Protein AF-A0A2X3KDK6-F1 (afdb_monomer_lite)

Secondary structure (DSSP, 8-state):
---PPP--HHHHHHHHHHHHHTSGGGGS-B-TTHHHHHHHHHHHTTSPPPSSS-HHHHHHHHTT---TTT-TTPPPHHHHHHHH-TTTTSSS--HHHHHHHHHHHHTS-SS---B-HHHHHHHHHHHHHHTT--HHHHHHHHHHIIIIIHHHHHHHHHHHHHHHHHHHHHHHHHHHHHHHHHHHHHHHT-------------

Organism: Escherichia coli (NCBI:txid562)

Radius of gyration: 26.74 Å; chains: 1; bounding box: 79×71×57 Å

InterPro domains:
  IPR010650 PrkA, C-terminal domain [PF06798] (56-177)
  IPR013153 PrkA, AAA domain [PF08298] (1-54)

pLDDT: mean 78.59, std 16.49, range [31.84, 93.38]

Structure (mmCIF, N/CA/C/O backbone):
data_AF-A0A2X3KDK6-F1
#
_entry.id   AF-A0A2X3KDK6-F1
#
loop_
_atom_site.group_PDB
_atom_site.id
_atom_site.type_symbol
_atom_site.label_atom_id
_atom_site.label_alt_id
_atom_site.label_comp_id
_atom_site.label_asym_id
_atom_site.label_entity_id
_atom_site.label_seq_id
_atom_site.pdbx_PDB_ins_code
_atom_site.Cartn_x
_atom_site.Cartn_y
_atom_site.Cartn_z
_atom_site.occupancy
_atom_site.B_iso_or_equiv
_atom_site.auth_seq_id
_atom_site.auth_comp_id
_atom_site.auth_asym_id
_atom_site.auth_atom_id
_atom_site.pdbx_PDB_model_num
ATOM 1 N N . MET A 1 1 ? -26.538 -0.982 -0.992 1.00 50.38 1 MET A N 1
ATOM 2 C CA . MET A 1 1 ? -25.900 -1.809 0.055 1.00 50.38 1 MET A CA 1
ATOM 3 C C . MET A 1 1 ? -24.413 -1.474 0.047 1.00 50.38 1 MET A C 1
ATOM 5 O O . MET A 1 1 ? -23.831 -1.544 -1.028 1.00 50.38 1 MET A O 1
ATOM 9 N N . LYS A 1 2 ? -23.828 -0.998 1.156 1.00 68.06 2 LYS A N 1
ATOM 10 C CA . LYS A 1 2 ? -22.379 -0.722 1.238 1.00 68.06 2 LYS A CA 1
ATOM 11 C C . LYS A 1 2 ? -21.666 -2.000 1.690 1.00 68.06 2 LYS A C 1
ATOM 13 O O . LYS A 1 2 ? -22.159 -2.665 2.596 1.00 68.06 2 LYS A O 1
ATOM 18 N N . VAL A 1 3 ? -20.569 -2.352 1.028 1.00 81.19 3 VAL A N 1
ATOM 19 C CA . VAL A 1 3 ? -19.756 -3.544 1.317 1.00 81.19 3 VAL A CA 1
ATOM 20 C C . VAL A 1 3 ? -18.402 -3.057 1.840 1.00 81.19 3 VAL A C 1
ATOM 22 O O . VAL A 1 3 ? -17.872 -2.108 1.259 1.00 81.19 3 VAL A O 1
ATOM 25 N N . PRO A 1 4 ? -17.852 -3.655 2.912 1.00 86.44 4 PRO A N 1
ATOM 26 C CA . PRO A 1 4 ? -16.545 -3.263 3.427 1.00 86.44 4 PRO A CA 1
ATOM 27 C C . PRO A 1 4 ? -15.443 -3.559 2.411 1.00 86.44 4 PRO A C 1
ATOM 29 O O . PRO A 1 4 ? -15.459 -4.592 1.738 1.00 86.44 4 PRO A O 1
ATOM 32 N N . TYR A 1 5 ? -14.455 -2.673 2.346 1.00 87.62 5 TYR A N 1
ATOM 33 C CA . TYR A 1 5 ? -13.214 -2.908 1.625 1.00 87.62 5 TYR A CA 1
ATOM 34 C C . TYR A 1 5 ? -12.328 -3.932 2.344 1.00 87.62 5 TYR A C 1
ATOM 36 O O . TYR A 1 5 ? -12.431 -4.151 3.553 1.00 87.62 5 TYR A O 1
ATOM 44 N N . CYS A 1 6 ? -11.408 -4.539 1.596 1.00 90.50 6 CYS A N 1
ATOM 45 C CA . CYS A 1 6 ? -10.425 -5.457 2.153 1.00 90.50 6 CYS A CA 1
ATOM 46 C C . CYS A 1 6 ? -9.442 -4.714 3.074 1.00 90.50 6 CYS A C 1
ATOM 48 O O . CYS A 1 6 ? -8.991 -3.606 2.768 1.00 90.50 6 CYS A O 1
ATOM 50 N N . LEU A 1 7 ? -9.121 -5.355 4.202 1.00 90.75 7 LEU A N 1
ATOM 51 C CA . LEU A 1 7 ? -8.223 -4.836 5.242 1.00 90.75 7 LEU A CA 1
ATOM 52 C C . LEU A 1 7 ? -6.906 -5.627 5.354 1.00 90.75 7 LEU A C 1
ATOM 54 O O . LEU A 1 7 ? -6.059 -5.282 6.171 1.00 90.75 7 LEU A O 1
ATOM 58 N N . ARG A 1 8 ? -6.732 -6.690 4.556 1.00 92.44 8 ARG A N 1
ATOM 59 C CA . ARG A 1 8 ? -5.521 -7.529 4.543 1.00 92.44 8 ARG A CA 1
ATOM 60 C C . ARG A 1 8 ? -4.681 -7.223 3.315 1.00 92.44 8 ARG A C 1
ATOM 62 O O . ARG A 1 8 ? -5.232 -7.145 2.217 1.00 92.44 8 ARG A O 1
ATOM 69 N N . ILE A 1 9 ? -3.369 -7.082 3.500 1.00 92.56 9 ILE A N 1
ATOM 70 C CA . ILE A 1 9 ? -2.441 -6.724 2.418 1.00 92.56 9 ILE A CA 1
ATOM 71 C C . ILE A 1 9 ? -2.394 -7.848 1.390 1.00 92.56 9 ILE A C 1
ATOM 73 O O . ILE A 1 9 ? -2.554 -7.593 0.200 1.00 92.56 9 ILE A O 1
ATOM 77 N N . SER A 1 10 ? -2.235 -9.082 1.862 1.00 93.00 10 SER A N 1
ATOM 78 C CA . SER A 1 10 ? -2.184 -10.288 1.033 1.00 93.00 10 SER A CA 1
ATOM 79 C C . SER A 1 10 ? -3.382 -10.427 0.087 1.00 93.00 10 SER A C 1
ATOM 81 O O . SER A 1 10 ? -3.220 -10.799 -1.073 1.00 93.00 10 SER A O 1
ATOM 83 N N . GLU A 1 11 ? -4.586 -10.092 0.551 1.00 92.94 11 GLU A N 1
ATOM 84 C CA . GLU A 1 11 ? -5.799 -10.150 -0.269 1.00 92.94 11 GLU A CA 1
ATOM 85 C C . GLU A 1 11 ? -5.905 -8.969 -1.243 1.00 92.94 11 GLU A C 1
ATOM 87 O O . GLU A 1 11 ? -6.305 -9.165 -2.389 1.00 92.94 11 GLU A O 1
ATOM 92 N N . GLU A 1 12 ? -5.506 -7.758 -0.840 1.00 93.25 12 GLU A N 1
ATOM 93 C CA . GLU A 1 12 ? -5.510 -6.597 -1.743 1.00 93.25 12 GLU A CA 1
ATOM 94 C C . GLU A 1 12 ? -4.513 -6.778 -2.903 1.00 93.25 12 GLU A C 1
ATOM 96 O O . GLU A 1 12 ? -4.837 -6.449 -4.045 1.00 93.25 12 GLU A O 1
ATOM 101 N N . ILE A 1 13 ? -3.349 -7.390 -2.648 1.00 93.19 13 ILE A N 1
ATOM 102 C CA . ILE A 1 13 ? -2.372 -7.733 -3.694 1.00 93.19 13 ILE A CA 1
ATOM 103 C C . ILE A 1 13 ? -3.016 -8.637 -4.749 1.00 93.19 13 ILE A C 1
ATOM 105 O O . ILE A 1 13 ? -2.955 -8.321 -5.936 1.00 93.19 13 ILE A O 1
ATOM 109 N N . LYS A 1 14 ? -3.711 -9.704 -4.330 1.00 92.88 14 LYS A N 1
ATOM 110 C CA . LYS A 1 14 ? -4.400 -10.627 -5.252 1.00 92.88 14 LYS A CA 1
ATOM 111 C C . LYS A 1 14 ? -5.460 -9.921 -6.094 1.00 92.88 14 LYS A C 1
ATOM 113 O O . LYS A 1 14 ? -5.673 -10.279 -7.254 1.00 92.88 14 LYS A O 1
ATOM 118 N N . ILE A 1 15 ? -6.141 -8.922 -5.528 1.00 92.69 15 ILE A N 1
ATOM 119 C CA . ILE A 1 15 ? -7.106 -8.109 -6.275 1.00 92.69 15 ILE A CA 1
ATOM 120 C C . ILE A 1 15 ? -6.385 -7.337 -7.384 1.00 92.69 15 ILE A C 1
ATOM 122 O O . ILE A 1 15 ? -6.841 -7.359 -8.527 1.00 92.69 15 ILE A O 1
ATOM 126 N N . TYR A 1 16 ? -5.254 -6.696 -7.083 1.00 91.12 16 TYR A N 1
ATOM 127 C CA . TYR A 1 16 ? -4.477 -5.964 -8.086 1.00 91.12 16 TYR A CA 1
ATOM 128 C C . TYR A 1 16 ? -3.855 -6.875 -9.140 1.00 91.12 16 TYR A C 1
ATOM 130 O O . TYR A 1 16 ? -3.948 -6.557 -10.321 1.00 91.12 16 TYR A O 1
ATOM 138 N N . GLU A 1 17 ? -3.310 -8.026 -8.754 1.00 90.69 17 GLU A N 1
ATOM 139 C CA . GLU A 1 17 ? -2.804 -9.034 -9.693 1.00 90.69 17 GLU A CA 1
ATOM 140 C C . GLU A 1 17 ? -3.900 -9.496 -10.654 1.00 90.69 17 GLU A C 1
ATOM 142 O O . GLU A 1 17 ? -3.705 -9.525 -11.868 1.00 90.69 17 GLU A O 1
ATOM 147 N N . LYS A 1 18 ? -5.097 -9.787 -10.134 1.00 91.19 18 LYS A N 1
ATOM 148 C CA . LYS A 1 18 ? -6.237 -10.172 -10.968 1.00 91.19 18 LYS A CA 1
ATOM 149 C C . LYS A 1 18 ? -6.642 -9.055 -11.930 1.00 91.19 18 LYS A C 1
ATOM 151 O O . LYS A 1 18 ? -6.925 -9.333 -13.092 1.00 91.19 18 LYS A O 1
ATOM 156 N N . LEU A 1 19 ? -6.676 -7.804 -11.469 1.00 88.88 19 LEU A N 1
ATOM 157 C CA . LEU A 1 19 ? -6.991 -6.654 -12.321 1.00 88.88 19 LEU A CA 1
ATOM 158 C C . LEU A 1 19 ? -5.937 -6.444 -13.413 1.00 88.88 19 LEU A C 1
ATOM 160 O O . LEU A 1 19 ? -6.304 -6.167 -14.552 1.00 88.88 19 LEU A O 1
ATOM 164 N N . LEU A 1 20 ? -4.654 -6.622 -13.089 1.00 87.25 20 LEU A N 1
ATOM 165 C CA . LEU A 1 20 ? -3.565 -6.535 -14.057 1.00 87.25 20 LEU A CA 1
ATOM 166 C C . LEU A 1 20 ? -3.662 -7.632 -15.119 1.00 87.25 20 LEU A C 1
ATOM 168 O O . LEU A 1 20 ? -3.611 -7.306 -16.302 1.00 87.25 20 LEU A O 1
ATOM 172 N N . ASN A 1 21 ? -3.913 -8.879 -14.713 1.00 87.25 21 ASN A N 1
ATOM 173 C CA . ASN A 1 21 ? -4.057 -10.032 -15.613 1.00 87.25 21 ASN A CA 1
ATOM 174 C C . ASN A 1 21 ? -5.258 -9.938 -16.569 1.00 87.25 21 ASN A C 1
ATOM 176 O O . ASN A 1 21 ? -5.302 -10.618 -17.591 1.00 87.25 21 ASN A O 1
ATOM 180 N N . HIS A 1 22 ? -6.266 -9.134 -16.227 1.00 86.12 22 HIS A N 1
ATOM 181 C CA . HIS A 1 22 ? -7.412 -8.859 -17.097 1.00 86.12 22 HIS A CA 1
ATOM 182 C C . HIS A 1 22 ? -7.250 -7.573 -17.917 1.00 86.12 22 HIS A C 1
ATOM 184 O O . HIS A 1 22 ? -8.177 -7.177 -18.621 1.00 86.12 22 HIS A O 1
ATOM 190 N N . SER A 1 23 ? -6.096 -6.914 -17.823 1.00 82.12 23 SER A N 1
ATOM 191 C CA . SER A 1 23 ? -5.800 -5.663 -18.514 1.00 82.12 23 SER A CA 1
ATOM 192 C C . SER A 1 23 ? -4.680 -5.839 -19.540 1.00 82.12 23 SER A C 1
ATOM 194 O O . SER A 1 23 ? -3.934 -6.818 -19.523 1.00 82.12 23 SER A O 1
ATOM 196 N N . GLU A 1 24 ? -4.509 -4.845 -20.408 1.00 76.81 24 GLU A N 1
ATOM 197 C CA . GLU A 1 24 ? -3.420 -4.800 -21.396 1.00 76.81 24 GLU A CA 1
ATOM 198 C C . GLU A 1 24 ? -2.020 -4.756 -20.748 1.00 76.81 24 GLU A C 1
ATOM 200 O O . GLU A 1 24 ? -1.016 -4.998 -21.411 1.00 76.81 24 GLU A O 1
ATOM 205 N N . LEU A 1 25 ? -1.946 -4.518 -19.432 1.00 76.50 25 LEU A N 1
ATOM 206 C CA . LEU A 1 25 ? -0.710 -4.447 -18.648 1.00 76.50 25 LEU A CA 1
ATOM 207 C C . LEU A 1 25 ? -0.215 -5.818 -18.155 1.00 76.50 25 LEU A C 1
ATOM 209 O O . LEU A 1 25 ? 0.749 -5.878 -17.400 1.00 76.50 25 LEU A O 1
ATOM 213 N N . THR A 1 26 ? -0.842 -6.923 -18.571 1.00 75.50 26 THR A N 1
ATOM 214 C CA . THR A 1 26 ? -0.492 -8.285 -18.116 1.00 75.50 26 THR A CA 1
ATOM 215 C C . THR A 1 26 ? 0.979 -8.647 -18.368 1.00 75.50 26 THR A C 1
ATOM 217 O O . THR A 1 26 ? 1.589 -9.363 -17.580 1.00 75.50 26 THR A O 1
ATOM 220 N N . HIS A 1 27 ? 1.564 -8.148 -19.460 1.00 73.12 27 HIS A N 1
ATOM 221 C CA . HIS A 1 27 ? 2.956 -8.424 -19.834 1.00 73.12 27 HIS A CA 1
ATOM 222 C C . HIS A 1 27 ? 3.943 -7.347 -19.370 1.00 73.12 27 HIS A C 1
ATOM 224 O O . HIS A 1 27 ? 5.136 -7.453 -19.656 1.00 73.12 27 HIS A O 1
ATOM 230 N N . ALA A 1 28 ? 3.465 -6.306 -18.688 1.00 78.56 28 ALA A N 1
ATOM 231 C CA . ALA A 1 28 ? 4.313 -5.204 -18.275 1.00 78.56 28 ALA A CA 1
ATOM 232 C C . ALA A 1 28 ? 5.197 -5.616 -17.081 1.00 78.56 28 ALA A C 1
ATOM 234 O O . ALA A 1 28 ? 4.678 -6.142 -16.090 1.00 78.56 28 ALA A O 1
ATOM 235 N N . PRO A 1 29 ? 6.519 -5.372 -17.125 1.00 79.19 29 PRO A N 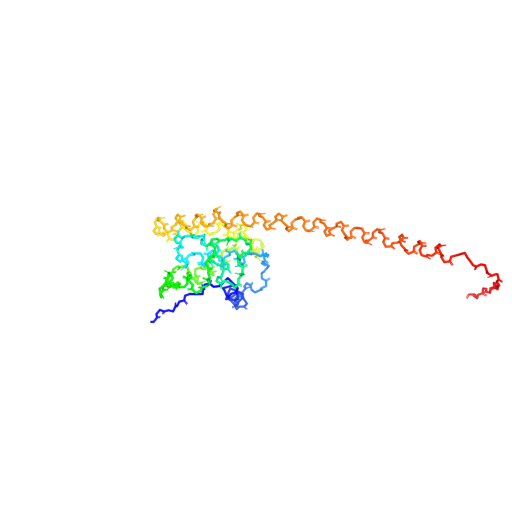1
ATOM 236 C CA . PRO A 1 29 ? 7.395 -5.622 -15.989 1.00 79.19 29 PRO A CA 1
ATOM 237 C C . PRO A 1 29 ? 6.955 -4.806 -14.768 1.00 79.19 29 PRO A C 1
ATOM 239 O O . PRO A 1 29 ? 6.826 -3.580 -14.810 1.00 79.19 29 PRO A O 1
ATOM 242 N N . CYS A 1 30 ? 6.747 -5.499 -13.651 1.00 84.12 30 CYS A N 1
ATOM 243 C CA . CYS A 1 30 ? 6.468 -4.887 -12.360 1.00 84.12 30 CYS A CA 1
ATOM 244 C C . CYS A 1 30 ? 7.626 -5.177 -11.411 1.00 84.12 30 CYS A C 1
ATOM 246 O O . CYS A 1 30 ? 7.924 -6.337 -11.127 1.00 84.12 30 CYS A O 1
ATOM 248 N N . ALA A 1 31 ? 8.259 -4.127 -10.895 1.00 83.19 31 ALA A N 1
ATOM 249 C CA . ALA A 1 31 ? 9.300 -4.285 -9.894 1.00 83.19 31 ALA A CA 1
ATOM 250 C C . ALA A 1 31 ? 8.722 -4.866 -8.588 1.00 83.19 31 ALA A C 1
ATOM 252 O O . ALA A 1 31 ? 7.575 -4.549 -8.216 1.00 83.19 31 ALA A O 1
ATOM 253 N N . PRO A 1 32 ? 9.505 -5.699 -7.878 1.00 79.94 32 PRO A N 1
ATOM 254 C CA . PRO A 1 32 ? 9.078 -6.309 -6.626 1.00 79.94 32 PRO A CA 1
ATOM 255 C C . PRO A 1 32 ? 8.736 -5.232 -5.591 1.00 79.94 32 PRO A C 1
ATOM 257 O O . PRO A 1 32 ? 9.330 -4.156 -5.555 1.00 79.94 32 PRO A O 1
ATOM 260 N N . GLY A 1 33 ? 7.723 -5.496 -4.767 1.00 83.31 33 GLY A N 1
ATOM 261 C CA . GLY A 1 33 ? 7.280 -4.569 -3.722 1.00 83.31 33 GLY A CA 1
ATOM 262 C C . GLY A 1 33 ? 6.402 -3.402 -4.199 1.00 83.31 33 GLY A C 1
ATOM 263 O O . GLY A 1 33 ? 5.826 -2.710 -3.358 1.00 83.31 33 GLY A O 1
ATOM 264 N N . THR A 1 34 ? 6.206 -3.193 -5.509 1.00 88.62 34 THR A N 1
ATOM 265 C CA . THR A 1 34 ? 5.324 -2.118 -6.018 1.00 88.62 34 THR A CA 1
ATOM 266 C C . THR A 1 34 ? 3.862 -2.350 -5.626 1.00 88.62 34 THR A C 1
ATOM 268 O O . THR A 1 34 ? 3.229 -1.486 -5.015 1.00 88.62 34 THR A O 1
ATOM 271 N N . LEU A 1 35 ? 3.327 -3.541 -5.925 1.00 90.62 35 LEU A N 1
ATOM 272 C CA . LEU A 1 35 ? 1.945 -3.907 -5.587 1.00 90.62 35 LEU A CA 1
ATOM 273 C C . LEU A 1 35 ? 1.723 -3.951 -4.076 1.00 90.62 35 LEU A C 1
ATOM 275 O O . LEU A 1 35 ? 0.686 -3.506 -3.584 1.00 90.62 35 LEU A O 1
ATOM 279 N N . GLU A 1 36 ? 2.713 -4.437 -3.332 1.00 90.88 36 GLU A N 1
ATOM 280 C CA . GLU A 1 36 ? 2.686 -4.476 -1.872 1.00 90.88 36 GLU A CA 1
ATOM 281 C C . GLU A 1 36 ? 2.630 -3.063 -1.275 1.00 90.88 36 GLU A C 1
ATOM 283 O O . GLU A 1 36 ? 1.823 -2.795 -0.384 1.00 90.88 36 GLU A O 1
ATOM 288 N N . THR A 1 37 ? 3.429 -2.133 -1.803 1.00 91.56 37 THR A N 1
ATOM 289 C CA . THR A 1 37 ? 3.448 -0.729 -1.368 1.00 91.56 37 THR A CA 1
ATOM 290 C C . THR A 1 37 ? 2.108 -0.045 -1.633 1.00 91.56 37 THR A C 1
ATOM 292 O O . THR A 1 37 ? 1.548 0.583 -0.731 1.00 91.56 37 THR A O 1
ATOM 295 N N . LEU A 1 38 ? 1.538 -0.224 -2.830 1.00 92.69 38 LEU A N 1
ATOM 296 C CA . LEU A 1 38 ? 0.219 0.316 -3.170 1.00 92.69 38 LEU A CA 1
ATOM 297 C C . LEU A 1 38 ? -0.894 -0.288 -2.295 1.00 92.69 38 LEU A C 1
ATOM 299 O O . LEU A 1 38 ? -1.797 0.424 -1.847 1.00 92.69 38 LEU A O 1
ATOM 303 N N . SER A 1 39 ? -0.823 -1.592 -2.020 1.00 93.25 39 SER A N 1
ATOM 304 C CA . SER A 1 39 ? -1.777 -2.301 -1.156 1.00 93.25 39 SER A CA 1
ATOM 305 C C . SER A 1 39 ? -1.723 -1.783 0.276 1.00 93.25 39 SER A C 1
ATOM 307 O O . SER A 1 39 ? -2.759 -1.460 0.858 1.00 93.25 39 SER A O 1
ATOM 309 N N . ARG A 1 40 ? -0.515 -1.605 0.821 1.00 92.44 40 ARG A N 1
ATOM 310 C CA . ARG A 1 40 ? -0.298 -1.015 2.148 1.00 92.44 40 ARG A CA 1
ATOM 311 C C . ARG A 1 40 ? -0.877 0.388 2.248 1.00 92.44 40 ARG A C 1
ATOM 313 O O . ARG A 1 40 ? -1.604 0.665 3.197 1.00 92.44 40 ARG A O 1
ATOM 320 N N . PHE A 1 41 ? -0.607 1.243 1.264 1.00 93.38 41 PHE A N 1
ATOM 321 C CA . PHE A 1 41 ? -1.164 2.595 1.215 1.00 93.38 41 PHE A CA 1
ATOM 322 C C . PHE A 1 41 ? -2.701 2.583 1.188 1.00 93.38 41 PHE A C 1
ATOM 324 O O . PHE A 1 41 ? -3.360 3.288 1.954 1.00 93.38 41 PHE A O 1
ATOM 331 N N . SER A 1 42 ? -3.281 1.717 0.356 1.00 93.38 42 SER A N 1
ATOM 332 C CA . SER A 1 42 ? -4.734 1.589 0.221 1.00 93.38 42 SER A CA 1
ATOM 333 C C . SER A 1 42 ? -5.386 1.149 1.533 1.00 93.38 42 SER A C 1
ATOM 335 O O . SER A 1 42 ? -6.401 1.713 1.933 1.00 93.38 42 SER A O 1
ATOM 337 N N . ILE A 1 43 ? -4.789 0.197 2.249 1.00 93.31 43 ILE A N 1
ATOM 338 C CA . ILE A 1 43 ? -5.309 -0.295 3.532 1.00 93.31 43 ILE A CA 1
ATOM 339 C C . ILE A 1 43 ? -5.123 0.733 4.650 1.00 93.31 43 ILE A C 1
ATOM 341 O O . ILE A 1 43 ? -6.054 0.944 5.424 1.00 93.31 43 ILE A O 1
ATOM 345 N N . LEU A 1 44 ? -3.981 1.430 4.703 1.00 92.25 44 LEU A N 1
ATOM 346 C CA . LEU A 1 44 ? -3.748 2.526 5.655 1.00 92.25 44 LEU A CA 1
ATOM 347 C C . LEU A 1 44 ? -4.859 3.577 5.585 1.00 92.25 44 LEU A C 1
ATOM 349 O O . LEU A 1 44 ? -5.355 4.022 6.616 1.00 92.25 44 LEU A O 1
ATOM 353 N N . SER A 1 45 ? -5.314 3.905 4.373 1.00 91.12 45 SER A N 1
ATOM 354 C CA . SER A 1 45 ? -6.406 4.862 4.172 1.00 91.12 45 SER A CA 1
ATOM 355 C C . SER A 1 45 ? -7.776 4.388 4.683 1.00 91.12 45 SER A C 1
ATOM 357 O O . SER A 1 45 ? -8.661 5.213 4.906 1.00 91.12 45 SER A O 1
ATOM 359 N N . ARG A 1 46 ? -7.967 3.070 4.841 1.00 91.31 46 ARG A N 1
ATOM 360 C CA . ARG A 1 46 ? -9.238 2.428 5.227 1.00 91.31 46 ARG A CA 1
ATOM 361 C C . ARG A 1 46 ? -9.317 2.107 6.717 1.00 91.31 46 ARG A C 1
ATOM 363 O O . ARG A 1 46 ? -10.408 1.901 7.253 1.00 91.31 46 ARG A O 1
ATOM 370 N N . LEU A 1 47 ? -8.164 2.025 7.377 1.00 90.56 47 LEU A N 1
ATOM 371 C CA . LEU A 1 47 ? -8.074 1.683 8.786 1.00 90.56 47 LEU A CA 1
ATOM 372 C C . LEU A 1 47 ? -8.304 2.898 9.680 1.00 90.56 47 LEU A C 1
ATOM 374 O O . LEU A 1 47 ? -7.822 4.010 9.440 1.00 90.56 47 LEU A O 1
ATOM 378 N N . LYS A 1 48 ? -9.017 2.644 10.776 1.00 87.88 48 LYS A N 1
ATOM 379 C CA . LYS A 1 48 ? -9.136 3.604 11.871 1.00 87.88 48 LYS A CA 1
ATOM 380 C C . LYS A 1 48 ? -7.865 3.587 12.709 1.00 87.88 48 LYS A C 1
ATOM 382 O O . LYS A 1 48 ? -7.341 2.507 13.013 1.00 87.88 48 LYS A O 1
ATOM 387 N N . GLU A 1 49 ? -7.405 4.771 13.093 1.00 84.62 49 GLU A N 1
ATOM 388 C CA . GLU A 1 49 ? -6.248 4.914 13.969 1.00 84.62 49 GLU A CA 1
ATOM 389 C C . GLU A 1 49 ? -6.528 4.307 15.346 1.00 84.62 49 GLU A C 1
ATOM 391 O O . GLU A 1 49 ? -7.566 4.590 15.946 1.00 84.62 49 GLU A O 1
ATOM 396 N N . PRO A 1 50 ? -5.649 3.418 15.833 1.00 83.62 50 PRO A N 1
ATOM 397 C CA . PRO A 1 50 ? -5.747 2.903 17.189 1.00 83.62 50 PRO A CA 1
ATOM 398 C C . PRO A 1 50 ? -5.182 3.912 18.201 1.00 83.62 50 PRO A C 1
ATOM 400 O O . PRO A 1 50 ? -4.119 4.476 17.982 1.00 83.62 50 PRO A O 1
ATOM 403 N N . GLU A 1 51 ? -5.840 4.074 19.353 1.00 75.94 51 GLU A N 1
ATOM 404 C CA . GLU A 1 51 ? -5.424 5.039 20.392 1.00 75.94 51 GLU A CA 1
ATOM 405 C C . GLU A 1 51 ? -4.102 4.676 21.094 1.00 75.94 51 GLU A C 1
ATOM 407 O O . GLU A 1 51 ? -3.353 5.546 21.520 1.00 75.94 51 GLU A O 1
ATOM 412 N N . ASN A 1 52 ? -3.819 3.378 21.252 1.00 74.81 52 ASN A N 1
ATOM 413 C CA . ASN A 1 52 ? -2.772 2.885 22.161 1.00 74.81 52 ASN A CA 1
ATOM 414 C C . ASN A 1 52 ? -1.607 2.159 21.459 1.00 74.81 52 ASN A C 1
ATOM 416 O O . ASN A 1 52 ? -0.694 1.664 22.122 1.00 74.81 52 ASN A O 1
ATOM 420 N N . SER A 1 53 ? -1.629 2.052 20.130 1.00 79.56 53 SER A N 1
ATOM 421 C CA . SER A 1 53 ? -0.630 1.307 19.348 1.00 79.56 53 SER A CA 1
ATOM 422 C C . SER A 1 53 ? -0.351 1.996 18.015 1.00 79.56 53 SER A C 1
ATOM 424 O O . SER A 1 53 ? -1.104 2.872 17.615 1.00 79.56 53 SER A O 1
ATOM 426 N N . SER A 1 54 ? 0.675 1.569 17.278 1.00 85.19 54 SER A N 1
ATOM 427 C CA . SER A 1 54 ? 0.883 2.086 15.922 1.00 85.19 54 SER A CA 1
ATOM 428 C C . SER A 1 54 ? -0.147 1.507 14.934 1.00 85.19 54 SER A C 1
ATOM 430 O O . SER A 1 54 ? -0.536 0.337 15.032 1.00 85.19 54 SER A O 1
ATOM 432 N N . ILE A 1 55 ? -0.576 2.306 13.949 1.00 87.56 55 ILE A N 1
ATOM 433 C CA . ILE A 1 55 ? -1.438 1.840 12.845 1.00 87.56 55 ILE A CA 1
ATOM 434 C C . ILE A 1 55 ? -0.751 0.749 12.004 1.00 87.56 55 ILE A C 1
ATOM 436 O O . ILE A 1 55 ? -1.400 -0.134 11.445 1.00 87.56 55 ILE A O 1
ATOM 440 N N . TYR A 1 56 ? 0.579 0.755 11.973 1.00 86.75 56 TYR A N 1
ATOM 441 C CA . TYR A 1 56 ? 1.388 -0.211 11.239 1.00 86.75 56 TYR A CA 1
ATOM 442 C C . TYR A 1 56 ? 1.386 -1.590 11.897 1.00 86.75 56 TYR A C 1
ATOM 444 O O . TYR A 1 56 ? 1.252 -2.599 11.203 1.00 86.75 56 TYR A O 1
ATOM 452 N N . SER A 1 57 ? 1.470 -1.644 13.229 1.00 86.62 57 SER A N 1
ATOM 453 C CA . SER A 1 57 ? 1.339 -2.894 13.985 1.00 86.62 57 SER A CA 1
ATOM 454 C C . SER A 1 57 ? -0.055 -3.494 13.754 1.00 86.62 57 SER A C 1
ATOM 456 O O . SER A 1 57 ? -0.183 -4.690 13.504 1.00 86.62 57 SER A O 1
ATOM 458 N N . LYS A 1 58 ? -1.094 -2.646 13.715 1.00 89.31 58 LYS A N 1
ATOM 459 C CA . LYS A 1 58 ? -2.471 -3.054 13.403 1.00 89.31 58 LYS A CA 1
ATOM 460 C C . LYS A 1 58 ? -2.568 -3.725 12.024 1.00 89.31 58 LYS A C 1
ATOM 462 O O . LYS A 1 58 ? -3.105 -4.823 11.931 1.00 89.31 58 LYS A O 1
ATOM 467 N N . ILE A 1 59 ? -1.991 -3.135 10.974 1.00 90.44 59 ILE A N 1
ATOM 468 C CA . ILE A 1 59 ? -1.982 -3.725 9.618 1.00 90.44 59 ILE A CA 1
ATOM 469 C C . ILE A 1 59 ? -1.340 -5.111 9.581 1.00 90.44 59 ILE A C 1
ATOM 471 O O . ILE A 1 59 ? -1.894 -6.025 8.974 1.00 90.44 59 ILE A O 1
ATOM 475 N N . ARG A 1 60 ? -0.181 -5.274 10.224 1.00 88.12 60 ARG A N 1
ATOM 476 C CA . ARG A 1 60 ? 0.540 -6.555 10.245 1.00 88.12 60 ARG A CA 1
ATOM 477 C C . ARG A 1 60 ? -0.275 -7.638 10.958 1.00 88.12 60 ARG A C 1
ATOM 479 O O . ARG A 1 60 ? -0.368 -8.757 10.466 1.00 88.12 60 ARG A O 1
ATOM 486 N N . VAL A 1 61 ? -0.950 -7.285 12.055 1.00 89.06 61 VAL A N 1
ATOM 487 C CA . VAL A 1 61 ? -1.868 -8.196 12.760 1.00 89.06 61 VAL A CA 1
ATOM 488 C C . VAL A 1 61 ? -3.078 -8.564 11.892 1.00 89.06 61 VAL A C 1
ATOM 490 O O . VAL A 1 61 ? -3.486 -9.724 11.894 1.00 89.06 61 VAL A O 1
ATOM 493 N N . TYR A 1 62 ? -3.635 -7.627 11.110 1.00 88.44 62 TYR A N 1
ATOM 494 C CA . TYR A 1 62 ? -4.713 -7.938 10.155 1.00 88.44 62 TYR A CA 1
ATOM 495 C C . TYR A 1 62 ? -4.273 -8.904 9.054 1.00 88.44 62 TYR A C 1
ATOM 497 O O . TYR A 1 62 ? -5.083 -9.724 8.618 1.00 88.44 62 TYR A O 1
ATOM 505 N N . ASP A 1 63 ? -3.014 -8.826 8.622 1.00 88.69 63 ASP A N 1
ATOM 506 C CA . ASP A 1 63 ? -2.442 -9.759 7.646 1.00 88.69 63 ASP A CA 1
ATOM 507 C C . ASP A 1 63 ? -2.094 -11.131 8.260 1.00 88.69 63 ASP A C 1
ATOM 509 O O . ASP A 1 63 ? -1.817 -12.081 7.536 1.00 88.69 63 ASP A O 1
ATOM 513 N N . GLY A 1 64 ? -2.194 -11.267 9.589 1.00 85.00 64 GLY A N 1
ATOM 514 C CA . GLY A 1 64 ? -1.977 -12.517 10.320 1.00 85.00 64 GLY A CA 1
ATOM 515 C C . GLY A 1 64 ? -0.581 -12.663 10.927 1.00 85.00 64 GLY A C 1
ATOM 516 O O . GLY A 1 64 ? -0.246 -13.739 11.423 1.00 85.00 64 GLY A O 1
ATOM 517 N N . GLU A 1 65 ? 0.236 -11.608 10.923 1.00 82.56 65 GLU A N 1
ATOM 518 C CA . GLU A 1 65 ? 1.554 -11.635 11.553 1.00 82.56 65 GLU A CA 1
ATOM 519 C C . GLU A 1 65 ? 1.445 -11.591 13.088 1.00 82.56 65 GLU A C 1
ATOM 521 O O . GLU A 1 65 ? 0.737 -10.762 13.668 1.00 82.56 65 GLU A O 1
ATOM 526 N N . SER A 1 66 ? 2.194 -12.464 13.768 1.00 76.38 66 SER A N 1
ATOM 527 C CA . SER A 1 66 ? 2.301 -12.452 15.231 1.00 76.38 66 SER A CA 1
ATOM 528 C C . SER A 1 66 ? 3.377 -11.460 15.672 1.00 76.38 66 SER A C 1
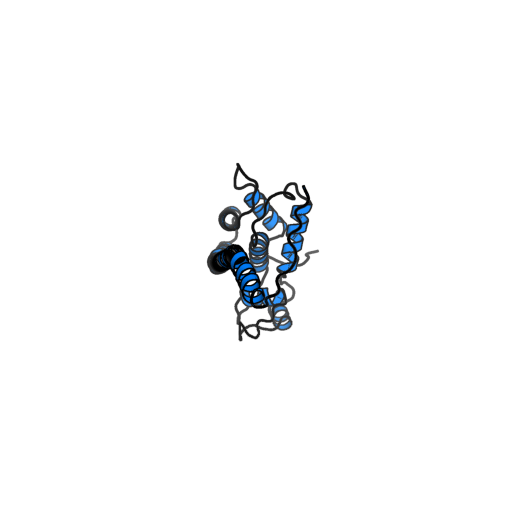ATOM 530 O O . SER A 1 66 ? 4.566 -11.730 15.538 1.00 76.38 66 SER A O 1
ATOM 532 N N . LEU A 1 67 ? 2.964 -10.321 16.235 1.00 72.62 67 LEU A N 1
ATOM 533 C CA . LEU A 1 67 ? 3.874 -9.249 16.669 1.00 72.62 67 LEU A CA 1
ATOM 534 C C . LEU A 1 67 ? 4.368 -9.356 18.117 1.00 72.62 67 LEU A C 1
ATOM 536 O O . LEU A 1 67 ? 4.969 -8.405 18.613 1.00 72.62 67 LEU A O 1
ATOM 540 N N . LYS A 1 68 ? 4.153 -10.492 18.793 1.00 66.31 68 LYS A N 1
ATOM 541 C CA . LYS A 1 68 ? 4.503 -10.652 20.217 1.00 66.31 68 LYS A CA 1
ATOM 542 C C . LYS A 1 68 ? 5.974 -10.340 20.523 1.00 66.31 68 LYS A C 1
ATOM 544 O O . LYS A 1 68 ? 6.255 -9.807 21.589 1.00 66.31 68 LYS A O 1
ATOM 549 N N . ASP A 1 69 ? 6.872 -10.608 19.575 1.00 63.25 69 ASP A N 1
ATOM 550 C CA . ASP A 1 69 ? 8.314 -10.394 19.73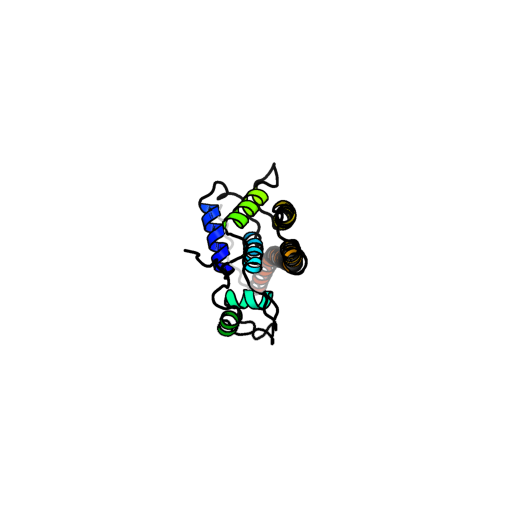6 1.00 63.25 69 ASP A CA 1
ATOM 551 C C . ASP A 1 69 ? 8.795 -9.021 19.231 1.00 63.25 69 ASP A C 1
ATOM 553 O O . ASP A 1 69 ? 9.878 -8.575 19.595 1.00 63.25 69 ASP A O 1
ATOM 557 N N . THR A 1 70 ? 8.016 -8.342 18.377 1.00 66.88 70 THR A N 1
ATOM 558 C CA . THR A 1 70 ? 8.422 -7.069 17.743 1.00 66.88 70 THR A CA 1
ATOM 559 C C . THR A 1 70 ? 7.841 -5.847 18.448 1.00 66.88 70 THR A C 1
ATOM 561 O O . THR A 1 70 ? 8.525 -4.837 18.562 1.00 66.88 70 THR A O 1
ATOM 564 N N . ASP A 1 71 ? 6.595 -5.928 18.927 1.00 70.44 71 ASP A N 1
ATOM 565 C CA . ASP A 1 71 ? 5.889 -4.806 19.549 1.00 70.44 71 ASP A CA 1
ATOM 566 C C . ASP A 1 71 ? 5.080 -5.276 20.773 1.00 70.44 71 ASP A C 1
ATOM 568 O O . ASP A 1 71 ? 3.988 -5.828 20.612 1.00 70.44 71 ASP A O 1
ATOM 572 N N . PRO A 1 72 ? 5.516 -4.984 22.014 1.00 70.25 72 PRO A N 1
ATOM 573 C CA . PRO A 1 72 ? 4.780 -5.376 23.221 1.00 70.25 72 PRO A CA 1
ATOM 574 C C . PRO A 1 72 ? 3.462 -4.603 23.406 1.00 70.25 72 PRO A C 1
ATOM 576 O O . PRO A 1 72 ? 2.637 -4.973 24.236 1.00 70.25 72 PRO A O 1
ATOM 579 N N . LYS A 1 73 ? 3.256 -3.518 22.645 1.00 76.75 73 LYS A N 1
ATOM 580 C CA . LYS A 1 73 ? 2.017 -2.721 22.636 1.00 76.75 73 LYS A CA 1
ATOM 581 C C . LYS A 1 73 ? 0.989 -3.211 21.608 1.00 76.75 73 LYS A C 1
ATOM 583 O O . LYS A 1 73 ? -0.114 -2.665 21.555 1.00 76.75 73 LYS A O 1
ATOM 588 N N . ALA A 1 74 ? 1.345 -4.178 20.758 1.00 76.81 74 ALA A N 1
ATOM 589 C CA . ALA A 1 74 ? 0.432 -4.708 19.754 1.00 76.81 74 ALA A CA 1
ATOM 590 C C . ALA A 1 74 ? -0.668 -5.545 20.422 1.00 76.81 74 ALA A C 1
ATOM 59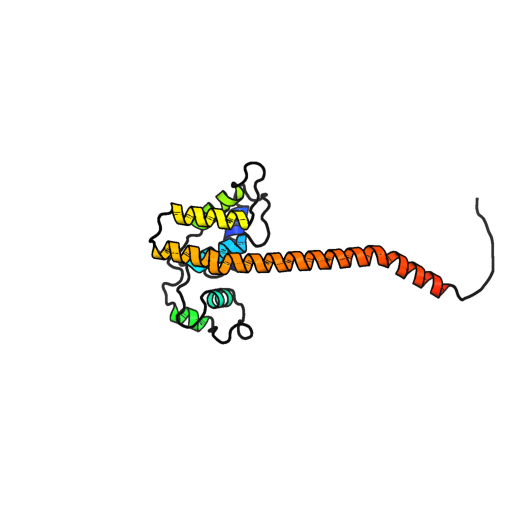2 O O . ALA A 1 74 ? -0.390 -6.425 21.237 1.00 76.81 74 ALA A O 1
ATOM 593 N N . LYS A 1 75 ? -1.923 -5.267 20.064 1.00 79.88 75 LYS A N 1
ATOM 594 C CA . LYS A 1 75 ? -3.086 -6.018 20.550 1.00 79.88 75 LYS A CA 1
ATOM 595 C C . LYS A 1 75 ? -3.395 -7.212 19.653 1.00 79.88 75 LYS A C 1
ATOM 597 O O . LYS A 1 75 ? -2.889 -7.327 18.535 1.00 79.88 75 LYS A O 1
ATOM 602 N N . SER A 1 76 ? -4.238 -8.111 20.145 1.00 83.69 76 SER A N 1
ATOM 603 C CA . SER A 1 76 ? -4.743 -9.221 19.341 1.00 83.69 76 SER A CA 1
ATOM 604 C C . SER A 1 76 ? -5.697 -8.735 18.238 1.00 83.69 76 SER A C 1
ATOM 606 O O . SER A 1 76 ? -6.277 -7.650 18.312 1.00 83.69 76 SER A O 1
ATOM 608 N N . TYR A 1 77 ? -5.891 -9.562 17.207 1.00 85.31 77 TYR A N 1
ATOM 609 C CA . TYR A 1 77 ? -6.803 -9.268 16.096 1.00 85.31 77 TYR A CA 1
ATOM 610 C C . TYR A 1 77 ? -8.231 -8.932 16.564 1.00 85.31 77 TYR A C 1
ATOM 612 O O . TYR A 1 77 ? -8.860 -8.016 16.040 1.00 85.31 77 TYR A O 1
ATOM 620 N N . GLN A 1 78 ? -8.740 -9.673 17.554 1.00 84.75 78 GLN A N 1
ATOM 621 C CA . GLN A 1 78 ? -10.102 -9.502 18.070 1.00 84.75 78 GLN A CA 1
ATOM 622 C C . GLN A 1 78 ? -10.265 -8.143 18.747 1.00 84.75 78 GLN A C 1
ATOM 624 O O . GLN A 1 78 ? -11.177 -7.402 18.401 1.00 84.75 78 GLN A O 1
ATOM 629 N N . GLU A 1 79 ? -9.314 -7.758 19.598 1.00 84.94 79 GLU A N 1
ATOM 630 C CA . GLU A 1 79 ? -9.342 -6.453 20.258 1.00 84.94 79 GLU A CA 1
ATOM 631 C C . GLU A 1 79 ? -9.328 -5.307 19.244 1.00 84.94 79 GLU A C 1
ATOM 633 O O . GLU A 1 79 ? -10.116 -4.375 19.368 1.00 84.94 79 GLU A O 1
ATOM 638 N N . TYR A 1 80 ? -8.477 -5.364 18.210 1.00 85.62 80 TYR A N 1
ATOM 639 C CA . TYR A 1 80 ? -8.455 -4.317 17.181 1.00 85.62 80 TYR A CA 1
ATOM 640 C C . TYR A 1 80 ? -9.792 -4.161 16.459 1.00 85.62 80 TYR A C 1
ATOM 642 O O . TYR A 1 80 ? -10.202 -3.029 16.190 1.00 85.62 80 TYR A O 1
ATOM 650 N N . ARG A 1 81 ? -10.472 -5.278 16.188 1.00 85.25 81 ARG A N 1
ATOM 651 C CA . ARG A 1 81 ? -11.797 -5.285 15.569 1.00 85.25 81 ARG A CA 1
ATOM 652 C C . ARG A 1 81 ? -12.852 -4.687 16.499 1.00 85.25 81 ARG A C 1
ATOM 654 O O . ARG A 1 81 ? -13.669 -3.884 16.050 1.00 85.25 81 ARG A O 1
ATOM 661 N N . ASP A 1 82 ? -12.802 -5.036 17.780 1.00 86.06 82 ASP A N 1
ATOM 662 C CA . ASP A 1 82 ? -13.737 -4.535 18.788 1.00 86.06 82 ASP A CA 1
ATOM 663 C C . ASP A 1 82 ? -13.571 -3.021 18.999 1.00 86.06 82 ASP A C 1
ATOM 665 O O . ASP A 1 82 ? -14.562 -2.295 19.054 1.00 86.06 82 ASP A O 1
ATOM 669 N N . TYR A 1 83 ? -12.330 -2.516 19.014 1.00 84.88 83 TYR A N 1
ATOM 670 C CA . TYR A 1 83 ? -12.049 -1.076 19.094 1.00 84.88 83 TYR A CA 1
ATOM 671 C C . TYR A 1 83 ? -12.479 -0.302 17.843 1.00 84.88 83 TYR A C 1
ATOM 673 O O . TYR A 1 83 ? -12.923 0.840 17.945 1.00 84.88 83 TYR A O 1
ATOM 681 N N . ALA A 1 84 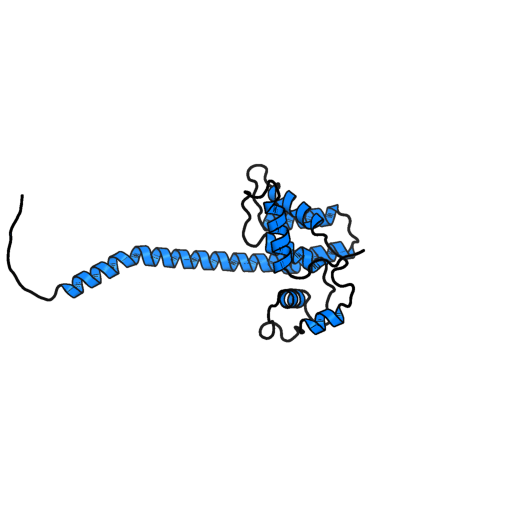? -12.319 -0.878 16.650 1.00 82.38 84 ALA A N 1
ATOM 682 C CA . ALA A 1 84 ? -12.626 -0.173 15.407 1.00 82.38 84 ALA A CA 1
ATOM 683 C C . ALA A 1 84 ? -14.133 -0.115 15.094 1.00 82.38 84 ALA A C 1
ATOM 685 O O . ALA A 1 84 ? -14.596 0.806 14.403 1.00 82.38 84 ALA A O 1
ATOM 686 N N . GLY A 1 85 ? -14.898 -1.072 15.621 1.00 85.25 85 GLY A N 1
ATOM 687 C CA . GLY A 1 85 ? -16.336 -1.184 15.420 1.00 85.25 85 GLY A CA 1
ATOM 688 C C . GLY A 1 85 ? -16.724 -1.649 14.012 1.00 85.25 85 GLY A C 1
ATOM 689 O O . GLY A 1 85 ? -15.896 -2.024 13.185 1.00 85.25 85 GLY A O 1
ATOM 690 N N . VAL A 1 86 ? -18.028 -1.619 13.732 1.00 82.19 86 VAL A N 1
ATOM 691 C CA . VAL A 1 86 ? -18.627 -2.218 12.521 1.00 82.19 86 VAL A CA 1
ATOM 692 C C . VAL A 1 86 ? -18.343 -1.432 11.233 1.00 82.19 86 VAL A C 1
ATOM 694 O O . VAL A 1 86 ? -18.444 -1.984 10.140 1.00 82.19 86 VAL A O 1
ATOM 697 N N . ASP A 1 87 ? -17.966 -0.158 11.358 1.00 84.69 87 ASP A N 1
ATOM 698 C CA . ASP A 1 87 ? -17.724 0.744 10.223 1.00 84.69 87 ASP A CA 1
ATOM 699 C C . ASP A 1 87 ? -16.285 0.690 9.683 1.00 84.69 87 ASP A C 1
ATOM 701 O O . ASP A 1 87 ? -15.919 1.462 8.791 1.00 84.69 87 ASP A O 1
ATOM 705 N N . GLU A 1 88 ? -15.425 -0.169 10.237 1.00 85.94 88 GLU A N 1
ATOM 706 C CA . GLU A 1 88 ?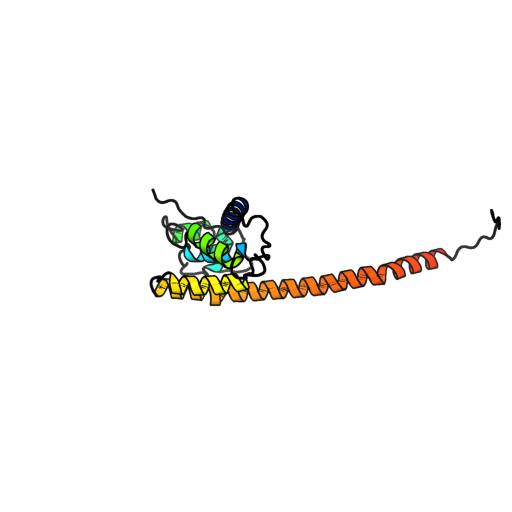 -14.052 -0.298 9.753 1.00 85.94 88 GLU A CA 1
ATOM 707 C C . GLU A 1 88 ? -14.015 -0.826 8.312 1.00 85.94 88 GLU A C 1
ATOM 709 O O . GLU A 1 88 ? -14.701 -1.784 7.956 1.00 85.94 88 GLU A O 1
ATOM 714 N N . GLY A 1 89 ? -13.222 -0.175 7.458 1.00 84.94 89 GLY A N 1
ATOM 715 C CA . GLY A 1 89 ? -13.147 -0.522 6.041 1.00 84.94 89 GLY A CA 1
ATOM 716 C C . GLY A 1 89 ? -14.346 -0.073 5.204 1.00 84.94 89 GLY A C 1
ATOM 717 O O . GLY A 1 89 ? -14.396 -0.409 4.027 1.00 84.94 89 GLY A O 1
ATOM 718 N N . MET A 1 90 ? -15.299 0.696 5.747 1.00 87.19 90 MET A N 1
ATOM 719 C CA . MET A 1 90 ? -16.397 1.273 4.948 1.00 87.19 90 MET A CA 1
ATOM 720 C C . MET A 1 90 ? -15.981 2.521 4.163 1.00 87.19 90 MET A C 1
ATOM 722 O O . MET A 1 90 ? -16.592 2.845 3.144 1.00 87.19 90 MET A O 1
ATOM 726 N N . ASN A 1 91 ? -14.949 3.220 4.639 1.00 85.38 91 ASN A N 1
ATOM 727 C CA . ASN A 1 91 ? -14.430 4.461 4.067 1.00 85.38 91 ASN A CA 1
ATOM 728 C C . ASN A 1 91 ? -12.938 4.306 3.744 1.00 85.38 91 ASN A C 1
ATOM 730 O O . ASN A 1 91 ? -12.273 3.445 4.315 1.00 85.38 91 ASN A O 1
ATOM 734 N N . GLY A 1 92 ? -12.425 5.140 2.840 1.00 88.06 92 GLY A N 1
ATOM 735 C CA . GLY A 1 92 ? -11.027 5.132 2.402 1.00 88.06 92 GLY A CA 1
ATOM 736 C C . GLY A 1 92 ? -10.892 4.992 0.888 1.00 88.06 92 GLY A C 1
ATOM 737 O O . GLY A 1 92 ? -11.865 5.126 0.139 1.00 88.06 92 GLY A O 1
ATOM 738 N N . LEU A 1 93 ? -9.672 4.721 0.428 1.00 90.88 93 LEU A N 1
ATOM 739 C CA . LEU A 1 93 ? -9.368 4.633 -0.996 1.00 90.88 93 LEU A CA 1
ATOM 740 C C . LEU A 1 93 ? -9.963 3.369 -1.615 1.00 90.88 93 LEU A C 1
ATOM 742 O O . LEU A 1 93 ? -9.712 2.243 -1.175 1.00 90.88 93 LEU A O 1
ATOM 746 N N . SER A 1 94 ? -10.731 3.563 -2.684 1.00 90.81 94 SER A N 1
ATOM 747 C CA . SER A 1 94 ? -11.321 2.463 -3.443 1.00 90.81 94 SER A CA 1
ATOM 748 C C . SER A 1 94 ? -10.271 1.706 -4.261 1.00 90.81 94 SER A C 1
ATOM 750 O O . SER A 1 94 ? -9.285 2.278 -4.727 1.00 90.81 94 SER A O 1
ATOM 752 N N . THR A 1 95 ? -10.527 0.427 -4.535 1.00 90.00 95 THR A N 1
ATOM 753 C CA . THR A 1 95 ? -9.706 -0.384 -5.451 1.00 90.00 95 THR A CA 1
ATOM 754 C C . THR A 1 95 ? -9.600 0.257 -6.843 1.00 90.00 95 THR A C 1
ATOM 756 O O . THR A 1 95 ? -8.562 0.180 -7.495 1.00 90.00 95 THR A O 1
ATOM 759 N N . ARG A 1 96 ? -10.649 0.963 -7.296 1.00 89.00 96 ARG A N 1
ATOM 760 C CA . ARG A 1 96 ? -10.640 1.706 -8.567 1.00 89.00 96 ARG A CA 1
ATOM 761 C C . ARG A 1 96 ? -9.656 2.874 -8.544 1.00 89.00 96 ARG A C 1
ATOM 763 O O . ARG A 1 96 ? -8.968 3.099 -9.537 1.00 89.00 96 ARG A O 1
ATOM 770 N N . PHE A 1 97 ? -9.600 3.614 -7.435 1.00 90.31 97 PHE A N 1
ATOM 771 C CA . PHE A 1 97 ? -8.609 4.673 -7.258 1.00 90.31 97 PHE A CA 1
ATOM 772 C C . PHE A 1 97 ? -7.199 4.087 -7.353 1.00 90.31 97 PHE A C 1
ATOM 774 O O . PHE A 1 97 ? -6.406 4.550 -8.166 1.00 90.31 97 PHE A O 1
ATOM 781 N N . ALA A 1 98 ? -6.922 3.005 -6.623 1.00 91.50 98 ALA A N 1
ATOM 782 C CA . ALA A 1 98 ? -5.620 2.347 -6.667 1.00 91.50 98 ALA A CA 1
ATOM 783 C C . ALA A 1 98 ? -5.249 1.851 -8.075 1.00 91.50 98 ALA A C 1
ATOM 785 O O . ALA A 1 98 ? -4.130 2.070 -8.530 1.00 91.50 98 ALA A O 1
ATOM 786 N N . PHE A 1 99 ? -6.197 1.277 -8.820 1.00 89.88 99 PHE A N 1
ATOM 787 C CA . PHE A 1 99 ? -5.960 0.856 -10.203 1.00 89.88 99 PHE A CA 1
ATOM 788 C C . PHE A 1 99 ? -5.662 2.034 -11.150 1.00 89.88 99 PHE A C 1
ATOM 790 O O . PHE A 1 99 ? -4.811 1.923 -12.033 1.00 89.88 99 PHE A O 1
ATOM 797 N N . LYS A 1 100 ? -6.310 3.191 -10.950 1.00 90.75 100 LYS A N 1
ATOM 798 C CA . LYS A 1 100 ? -6.018 4.435 -11.688 1.00 90.75 100 LYS A CA 1
ATOM 799 C C . LYS A 1 100 ? -4.599 4.938 -11.401 1.00 90.75 100 LYS A C 1
ATOM 801 O O . LYS A 1 100 ? -3.936 5.406 -12.326 1.00 90.75 100 LYS A O 1
ATOM 806 N N . ILE A 1 101 ? -4.127 4.833 -10.153 1.00 91.44 101 ILE A N 1
ATOM 807 C CA . ILE A 1 101 ? -2.726 5.115 -9.799 1.00 91.44 101 ILE A CA 1
ATOM 808 C C . ILE A 1 101 ? -1.805 4.154 -10.535 1.00 91.44 101 ILE A C 1
ATOM 810 O O . ILE A 1 101 ? -0.918 4.594 -11.257 1.00 91.44 101 ILE A O 1
ATOM 814 N N . LEU A 1 102 ? -2.057 2.854 -10.402 1.00 89.31 102 LEU A N 1
ATOM 815 C CA . LEU A 1 102 ? -1.225 1.807 -10.979 1.00 89.31 102 LEU A CA 1
ATOM 816 C C . LEU A 1 102 ? -1.084 1.973 -12.497 1.00 89.31 102 LEU A C 1
ATOM 818 O O . LEU A 1 102 ? 0.028 2.001 -13.014 1.00 89.31 102 LEU A O 1
ATOM 822 N N . SER A 1 103 ? -2.195 2.218 -13.194 1.00 88.50 103 SER A N 1
ATOM 823 C CA . SER A 1 103 ? -2.206 2.476 -14.640 1.00 88.50 103 SER A CA 1
ATOM 824 C C . SER A 1 103 ? -1.339 3.677 -15.032 1.00 88.50 103 SER A C 1
ATOM 826 O O . SER A 1 103 ? -0.699 3.662 -16.076 1.00 88.50 103 SER A O 1
ATOM 828 N N . ARG A 1 104 ? -1.293 4.730 -14.208 1.00 89.12 104 ARG A N 1
ATOM 829 C CA . ARG A 1 104 ? -0.444 5.905 -14.461 1.00 89.12 104 ARG A CA 1
ATOM 830 C C . ARG A 1 104 ? 1.024 5.653 -14.165 1.00 89.12 104 ARG A C 1
ATOM 832 O O . ARG A 1 104 ? 1.863 6.233 -14.834 1.00 89.12 104 ARG A O 1
ATOM 839 N N . VAL A 1 105 ? 1.322 4.801 -13.189 1.00 89.75 105 VAL A N 1
ATOM 840 C CA . VAL A 1 105 ? 2.696 4.394 -12.874 1.00 89.75 105 VAL A CA 1
ATOM 841 C C . VAL A 1 105 ? 3.285 3.579 -14.021 1.00 89.75 105 VAL A C 1
ATOM 843 O O . VAL A 1 105 ? 4.404 3.854 -14.432 1.00 89.75 105 VAL A O 1
ATOM 846 N N . PHE A 1 106 ? 2.517 2.642 -14.585 1.00 86.00 106 PHE A N 1
ATOM 847 C CA . PHE A 1 106 ? 2.939 1.876 -15.763 1.00 86.00 106 PHE A CA 1
ATOM 848 C C . PHE A 1 106 ? 3.139 2.749 -17.008 1.00 86.00 106 PHE A C 1
ATOM 850 O O . PHE A 1 106 ? 4.022 2.467 -17.805 1.00 86.00 106 PHE A O 1
ATOM 857 N N . ASN A 1 107 ? 2.343 3.811 -17.166 1.00 85.19 107 ASN A N 1
ATOM 858 C CA . ASN A 1 107 ? 2.442 4.756 -18.285 1.00 85.19 107 ASN A CA 1
ATOM 859 C C . ASN A 1 107 ? 3.279 6.006 -17.949 1.00 85.19 107 ASN A C 1
ATOM 861 O O . ASN A 1 107 ? 3.087 7.052 -18.570 1.00 85.19 107 ASN A O 1
ATOM 865 N N . PHE A 1 108 ? 4.132 5.946 -16.920 1.00 80.81 108 PHE A N 1
ATOM 866 C CA . PHE A 1 108 ? 4.919 7.106 -16.499 1.00 80.81 108 PHE A CA 1
ATOM 867 C C . PHE A 1 108 ? 6.045 7.421 -17.487 1.00 80.81 108 PHE A C 1
ATOM 869 O O . PHE A 1 108 ? 6.280 8.588 -17.793 1.00 80.81 108 PHE A O 1
ATOM 876 N N . ASP A 1 109 ? 6.717 6.385 -17.987 1.00 76.81 109 ASP A N 1
ATOM 877 C CA . ASP A 1 109 ? 7.725 6.516 -19.032 1.00 76.81 109 ASP A CA 1
ATOM 878 C C . ASP A 1 109 ? 7.082 6.276 -20.407 1.00 76.81 109 ASP A C 1
ATOM 880 O O . ASP A 1 109 ? 6.220 5.413 -20.577 1.00 76.81 109 ASP A O 1
ATOM 884 N N . HIS A 1 110 ? 7.489 7.071 -21.393 1.00 68.88 110 HIS A N 1
ATOM 885 C CA . HIS A 1 110 ? 7.045 6.934 -22.778 1.00 68.88 110 HIS A CA 1
ATOM 886 C C . HIS A 1 110 ? 7.833 5.860 -23.539 1.00 68.88 110 HIS A C 1
ATOM 888 O O . HIS A 1 110 ? 7.401 5.449 -24.615 1.00 68.88 110 HIS A O 1
ATOM 894 N N . VAL A 1 111 ? 8.984 5.435 -23.007 1.00 68.69 111 VAL A N 1
ATOM 895 C CA . VAL A 1 111 ? 9.895 4.487 -23.662 1.00 68.69 111 VAL A CA 1
ATOM 896 C C . VAL A 1 111 ? 9.631 3.049 -23.217 1.00 68.69 111 VAL A C 1
ATOM 898 O O . VAL A 1 111 ? 9.612 2.151 -24.057 1.00 68.69 111 VAL A O 1
ATOM 901 N N . GLU A 1 112 ? 9.375 2.820 -21.926 1.00 71.69 112 GLU A N 1
ATOM 902 C CA . GLU A 1 112 ? 9.141 1.482 -21.371 1.00 71.69 112 GLU A CA 1
ATOM 903 C C . GLU A 1 112 ? 7.933 1.453 -20.429 1.00 71.69 112 GLU A C 1
ATOM 905 O O . GLU A 1 112 ? 7.832 2.230 -19.481 1.00 71.69 112 GLU A O 1
ATOM 910 N N . VAL A 1 113 ? 7.022 0.501 -20.656 1.00 73.00 113 VAL A N 1
ATOM 911 C CA . VAL A 1 113 ? 5.874 0.271 -19.769 1.00 73.00 113 VAL A CA 1
ATOM 912 C C . VAL A 1 113 ? 6.342 -0.569 -18.585 1.00 73.00 113 VAL A C 1
ATOM 914 O O . VAL A 1 113 ? 6.315 -1.795 -18.643 1.00 73.00 113 VAL A O 1
ATOM 917 N N . ALA A 1 114 ? 6.789 0.083 -17.514 1.00 76.19 114 ALA A N 1
ATOM 918 C CA . ALA A 1 114 ? 7.290 -0.588 -16.319 1.00 76.19 114 ALA A CA 1
ATOM 919 C C . ALA A 1 114 ? 6.776 0.074 -15.038 1.00 76.19 114 ALA A C 1
ATOM 921 O O . ALA A 1 114 ? 6.750 1.299 -14.912 1.00 76.19 114 ALA A O 1
ATOM 922 N N . ALA A 1 115 ? 6.402 -0.739 -14.050 1.00 79.50 115 ALA A N 1
ATOM 923 C CA . ALA A 1 115 ? 6.018 -0.231 -12.740 1.00 79.50 115 ALA A CA 1
ATOM 924 C C . ALA A 1 115 ? 7.214 -0.221 -11.784 1.00 79.50 115 ALA A C 1
ATOM 926 O O . ALA A 1 115 ? 7.746 -1.273 -11.428 1.00 79.50 115 ALA A O 1
ATOM 927 N N . ASN A 1 116 ? 7.600 0.982 -11.350 1.00 83.81 116 ASN A N 1
ATOM 928 C CA . ASN A 1 116 ? 8.671 1.225 -10.385 1.00 83.81 116 ASN A CA 1
ATOM 929 C C . ASN A 1 116 ? 8.092 1.842 -9.090 1.00 83.81 116 ASN A C 1
ATOM 931 O O . ASN A 1 116 ? 7.310 2.795 -9.181 1.00 83.81 116 ASN A O 1
ATOM 935 N N . PRO A 1 117 ? 8.486 1.375 -7.888 1.00 84.81 117 PRO A N 1
ATOM 936 C CA . PRO A 1 117 ? 8.064 1.961 -6.617 1.00 84.81 117 PRO A CA 1
ATOM 937 C C . PRO A 1 117 ? 8.380 3.456 -6.477 1.00 84.81 117 PRO A C 1
ATOM 939 O O . PRO A 1 117 ? 7.603 4.189 -5.873 1.00 84.81 117 PRO A O 1
ATOM 942 N N . VAL A 1 118 ? 9.474 3.946 -7.071 1.00 86.94 118 VAL A N 1
ATOM 943 C CA . VAL A 1 118 ? 9.818 5.380 -7.049 1.00 86.94 118 VAL A CA 1
ATOM 944 C C . VAL A 1 118 ? 8.777 6.199 -7.817 1.00 86.94 118 VAL A C 1
ATOM 946 O O . VAL A 1 118 ? 8.272 7.201 -7.308 1.00 86.94 118 VAL A O 1
ATOM 949 N N . HIS A 1 119 ? 8.391 5.738 -9.011 1.00 89.62 119 HIS A N 1
ATOM 950 C CA . HIS A 1 119 ? 7.321 6.363 -9.795 1.00 89.62 119 HIS A CA 1
ATOM 951 C C . HIS A 1 119 ? 5.970 6.254 -9.079 1.00 89.62 119 HIS A C 1
ATOM 953 O O . HIS A 1 119 ? 5.176 7.192 -9.123 1.00 89.62 119 HIS A O 1
ATOM 959 N N . LEU A 1 120 ? 5.721 5.146 -8.373 1.00 90.94 120 LEU A N 1
ATOM 960 C CA . LEU A 1 120 ? 4.524 4.977 -7.552 1.00 90.94 120 LEU A CA 1
ATOM 961 C C . LEU A 1 120 ? 4.403 6.067 -6.483 1.00 90.94 120 LEU A C 1
ATOM 963 O O . LEU A 1 120 ? 3.341 6.680 -6.384 1.00 90.94 120 LEU A O 1
ATOM 967 N N . PHE A 1 121 ? 5.465 6.342 -5.721 1.00 91.56 121 PHE A N 1
ATOM 968 C CA . PHE A 1 121 ? 5.441 7.400 -4.706 1.00 91.56 121 PHE A CA 1
ATOM 969 C C . PHE A 1 121 ? 5.155 8.772 -5.315 1.00 91.56 121 PHE A C 1
ATOM 971 O O . PHE A 1 121 ? 4.266 9.478 -4.842 1.00 91.56 121 PHE A O 1
ATOM 978 N N . TYR A 1 122 ? 5.832 9.111 -6.413 1.00 90.75 122 TYR A N 1
ATOM 979 C CA . TYR A 1 122 ? 5.635 10.389 -7.092 1.00 90.75 122 TYR A CA 1
ATOM 980 C C . TYR A 1 122 ? 4.206 10.560 -7.633 1.00 90.75 122 TYR A C 1
ATOM 982 O O . TYR A 1 122 ? 3.561 11.588 -7.413 1.00 90.75 122 TYR A O 1
ATOM 990 N N . VAL A 1 123 ? 3.669 9.540 -8.314 1.00 92.06 123 VAL A N 1
ATOM 991 C CA . VAL A 1 123 ? 2.302 9.586 -8.855 1.00 92.06 123 VAL A CA 1
ATOM 992 C C . VAL A 1 123 ? 1.273 9.676 -7.729 1.00 92.06 123 VAL A C 1
ATOM 994 O O . VAL A 1 123 ? 0.276 10.381 -7.894 1.00 92.06 123 VAL A O 1
ATOM 997 N N . LEU A 1 124 ? 1.496 8.997 -6.599 1.00 92.00 124 LEU A N 1
ATOM 998 C CA . LEU A 1 124 ? 0.615 9.068 -5.432 1.00 92.00 124 LEU A CA 1
ATOM 999 C C . LEU A 1 124 ? 0.560 10.477 -4.841 1.00 92.00 124 LEU A C 1
ATOM 1001 O O . LEU A 1 124 ? -0.542 10.996 -4.671 1.00 92.00 124 LEU A O 1
ATOM 1005 N N . GLU A 1 125 ? 1.708 11.116 -4.599 1.00 91.06 125 GLU A N 1
ATOM 1006 C CA . GLU A 1 125 ? 1.759 12.500 -4.106 1.00 91.06 125 GLU A CA 1
ATOM 1007 C C . GLU A 1 125 ? 0.996 13.445 -5.042 1.00 91.06 125 GLU A C 1
ATOM 1009 O O . GLU A 1 125 ? 0.077 14.149 -4.621 1.00 91.06 125 GLU A O 1
ATOM 1014 N N . GLN A 1 126 ? 1.279 13.361 -6.345 1.00 91.25 126 GLN A N 1
ATOM 1015 C CA . GLN A 1 126 ? 0.605 14.167 -7.361 1.00 91.25 126 GLN A CA 1
ATOM 1016 C C . GLN A 1 126 ? -0.903 13.907 -7.441 1.00 91.25 126 GLN A C 1
ATOM 1018 O O . GLN A 1 126 ? -1.669 14.803 -7.794 1.00 91.25 126 GLN A O 1
ATOM 1023 N N . GLN A 1 127 ? -1.363 12.685 -7.163 1.00 90.62 127 GLN A N 1
ATOM 1024 C CA . GLN A 1 127 ? -2.797 12.403 -7.146 1.00 90.62 127 GLN A CA 1
ATOM 1025 C C . GLN A 1 127 ? -3.497 12.911 -5.903 1.00 90.62 127 GLN A C 1
ATOM 1027 O O . GLN A 1 127 ? -4.609 13.410 -6.030 1.00 90.62 127 GLN A O 1
ATOM 1032 N N . ILE A 1 128 ? -2.863 12.834 -4.738 1.00 88.94 128 ILE A N 1
ATOM 1033 C CA . ILE A 1 128 ? -3.441 13.370 -3.504 1.00 88.94 128 ILE A CA 1
ATOM 1034 C C . ILE A 1 128 ? -3.659 14.882 -3.638 1.00 88.94 128 ILE A C 1
ATOM 1036 O O . ILE A 1 128 ? -4.726 15.374 -3.279 1.00 88.94 128 ILE A O 1
ATOM 1040 N N . GLU A 1 129 ? -2.705 15.597 -4.242 1.00 86.81 129 GLU A N 1
ATOM 1041 C CA . GLU A 1 129 ? -2.827 17.034 -4.521 1.00 86.81 129 GLU A CA 1
ATOM 1042 C C . GLU A 1 129 ? -3.953 17.351 -5.522 1.00 86.81 129 GLU A C 1
ATOM 1044 O O . GLU A 1 129 ? -4.682 18.331 -5.366 1.00 86.81 129 GLU A O 1
ATOM 1049 N N . ARG A 1 130 ? -4.129 16.514 -6.554 1.00 87.06 130 ARG A N 1
ATOM 1050 C CA . ARG A 1 130 ? -5.135 16.732 -7.610 1.00 87.06 130 ARG A CA 1
ATOM 1051 C C . ARG A 1 130 ? -6.557 16.386 -7.197 1.00 87.06 130 ARG A C 1
ATOM 1053 O O . ARG A 1 130 ? -7.488 17.022 -7.682 1.00 87.06 130 ARG A O 1
ATOM 1060 N N . GLU A 1 131 ? -6.744 15.357 -6.376 1.00 81.25 131 GLU A N 1
ATOM 1061 C CA . GLU A 1 131 ? -8.072 14.819 -6.055 1.00 81.25 131 GLU A CA 1
ATOM 1062 C C . GLU A 1 131 ? -8.841 15.703 -5.040 1.00 81.25 131 GLU A C 1
ATOM 1064 O O . GLU A 1 131 ? -9.970 15.371 -4.694 1.00 81.25 131 GLU A O 1
ATOM 1069 N N . GLN A 1 132 ? -8.264 16.844 -4.614 1.00 77.88 132 GLN A N 1
ATOM 1070 C CA . GLN A 1 132 ? -8.851 17.839 -3.697 1.00 77.88 132 GLN A CA 1
ATOM 1071 C C . GLN A 1 132 ? -9.529 17.198 -2.476 1.00 77.88 132 GLN A C 1
ATOM 1073 O O . GLN A 1 132 ? -10.682 17.482 -2.146 1.00 77.88 132 GLN A O 1
ATOM 1078 N N . PHE A 1 133 ? -8.807 16.305 -1.799 1.00 84.00 133 PHE A N 1
ATOM 1079 C CA . PHE A 1 133 ? -9.268 15.752 -0.530 1.00 84.00 133 PHE A CA 1
ATOM 1080 C C . PHE A 1 133 ? -9.409 16.854 0.534 1.00 84.00 133 PHE A C 1
ATOM 1082 O O . PHE A 1 133 ? -8.742 17.890 0.449 1.00 84.00 133 PHE A O 1
ATOM 1089 N N . PRO A 1 134 ? -10.227 16.633 1.580 1.00 90.50 134 PRO A N 1
ATOM 1090 C CA . PRO A 1 134 ? -10.184 17.468 2.774 1.00 90.50 134 PRO A CA 1
ATOM 1091 C C . PRO A 1 134 ? -8.751 17.551 3.306 1.00 90.50 134 PRO A C 1
ATOM 1093 O O . PRO A 1 134 ? -8.056 16.534 3.336 1.00 90.50 134 PRO A O 1
ATOM 1096 N N . GLN A 1 135 ? -8.325 18.743 3.727 1.00 87.19 135 GLN A N 1
ATOM 1097 C CA . GLN A 1 135 ? -6.929 19.022 4.079 1.00 87.19 135 GLN A CA 1
ATOM 1098 C C . GLN A 1 135 ? -6.356 18.007 5.083 1.00 87.19 135 GLN A C 1
ATOM 1100 O O . GLN A 1 135 ? -5.293 17.447 4.847 1.00 87.19 135 GLN A O 1
ATOM 1105 N N . GLU A 1 136 ? -7.121 17.673 6.123 1.00 88.88 136 GLU A N 1
ATOM 1106 C CA . GLU A 1 136 ? -6.745 16.677 7.135 1.00 88.88 136 GLU A CA 1
ATOM 1107 C C . GLU A 1 136 ? -6.484 15.279 6.538 1.00 88.88 136 GLU A C 1
ATOM 1109 O O . GLU A 1 136 ? -5.538 14.592 6.917 1.00 88.88 136 GLU A O 1
ATOM 1114 N N . GLN A 1 137 ? -7.287 14.851 5.556 1.00 89.06 137 GLN A N 1
ATOM 1115 C CA . GLN A 1 137 ? -7.103 13.550 4.901 1.00 89.06 137 GLN A CA 1
ATOM 1116 C C . GLN A 1 137 ? -5.894 13.553 3.964 1.00 89.06 137 GLN A C 1
ATOM 1118 O O . GLN A 1 137 ? -5.146 12.577 3.933 1.00 89.06 137 GLN A O 1
ATOM 1123 N N . ALA A 1 138 ? -5.689 14.641 3.215 1.00 89.50 138 ALA A N 1
ATOM 1124 C CA . ALA A 1 138 ? -4.523 14.789 2.350 1.00 89.50 138 ALA A CA 1
ATOM 1125 C C . ALA A 1 138 ? -3.219 14.779 3.160 1.00 89.50 138 ALA A C 1
ATOM 1127 O O . ALA A 1 138 ? -2.298 14.037 2.820 1.00 89.50 138 ALA A O 1
ATOM 1128 N N . GLU A 1 139 ? -3.160 15.546 4.251 1.00 90.56 139 GLU A N 1
ATOM 1129 C CA . GLU A 1 139 ? -2.002 15.598 5.149 1.00 90.56 139 GLU A CA 1
ATOM 1130 C C . GLU A 1 139 ? -1.707 14.220 5.749 1.00 90.56 139 GLU A C 1
ATOM 1132 O O . GLU A 1 139 ? -0.573 13.746 5.671 1.00 90.56 139 GLU A O 1
ATOM 1137 N N . ARG A 1 140 ? -2.740 13.513 6.221 1.00 90.56 140 ARG A N 1
ATOM 1138 C CA . ARG A 1 140 ? -2.612 12.147 6.748 1.00 90.56 140 ARG A CA 1
ATOM 1139 C C . ARG A 1 140 ? -2.095 11.150 5.703 1.00 90.56 140 ARG A C 1
ATOM 1141 O O . ARG A 1 140 ? -1.257 10.302 6.003 1.00 90.56 140 ARG A O 1
ATOM 1148 N N . TYR A 1 141 ? -2.554 11.239 4.453 1.00 91.31 141 TYR A N 1
ATOM 1149 C CA . TYR A 1 141 ? -2.051 10.374 3.378 1.00 91.31 141 TYR A CA 1
ATOM 1150 C C . TYR A 1 141 ? -0.593 10.675 3.017 1.00 91.31 141 TYR A C 1
ATOM 1152 O O . TYR A 1 141 ? 0.181 9.744 2.773 1.00 91.31 141 TYR A O 1
ATOM 1160 N N . LEU A 1 142 ? -0.200 11.950 3.016 1.00 91.00 142 LEU A N 1
ATOM 1161 C CA . LEU A 1 142 ? 1.192 12.353 2.814 1.00 91.00 142 LEU A CA 1
ATOM 1162 C C . LEU A 1 142 ? 2.089 11.897 3.972 1.00 91.00 142 LEU A C 1
ATOM 1164 O O . LEU A 1 142 ? 3.217 11.462 3.730 1.00 91.00 142 LEU A O 1
ATOM 1168 N N . GLU A 1 143 ? 1.588 11.926 5.208 1.00 92.06 143 GLU A N 1
ATOM 1169 C CA . GLU A 1 143 ? 2.287 11.388 6.377 1.00 92.06 143 GLU A CA 1
ATOM 1170 C C . GLU A 1 143 ? 2.529 9.880 6.240 1.00 92.06 143 GLU A C 1
ATOM 1172 O O . GLU A 1 143 ? 3.646 9.415 6.456 1.00 92.06 143 GLU A O 1
ATOM 1177 N N . PHE A 1 144 ? 1.539 9.103 5.793 1.00 91.19 144 PHE A N 1
ATOM 1178 C CA . PHE A 1 144 ? 1.724 7.667 5.547 1.00 91.19 144 PHE A CA 1
ATOM 1179 C C . PHE A 1 144 ? 2.783 7.373 4.479 1.00 91.19 144 PHE A C 1
ATOM 1181 O O . PHE A 1 144 ? 3.567 6.426 4.617 1.00 91.19 144 PHE A O 1
ATOM 1188 N N . LEU A 1 145 ? 2.835 8.186 3.422 1.00 90.81 145 LEU A N 1
ATOM 1189 C CA . LEU A 1 145 ? 3.838 8.059 2.366 1.00 90.81 145 LEU A CA 1
ATOM 1190 C C . LEU A 1 145 ? 5.245 8.364 2.890 1.00 90.81 145 LEU A C 1
ATOM 1192 O O . LEU A 1 145 ? 6.129 7.507 2.815 1.00 90.81 145 LEU A O 1
ATOM 1196 N N . LYS A 1 146 ? 5.441 9.562 3.447 1.00 90.12 146 LYS A N 1
ATOM 1197 C CA . LYS A 1 146 ? 6.760 10.074 3.849 1.00 90.12 146 LYS A CA 1
ATOM 1198 C C . LYS A 1 146 ? 7.260 9.484 5.161 1.00 90.12 146 LYS A C 1
ATOM 1200 O O . LYS A 1 146 ? 8.452 9.232 5.299 1.00 90.12 146 LYS A O 1
ATOM 1205 N N . GLY A 1 147 ? 6.360 9.242 6.107 1.00 87.06 147 GLY A N 1
ATOM 1206 C CA . GLY A 1 147 ? 6.685 8.749 7.441 1.00 87.06 147 GLY A CA 1
ATOM 1207 C C . GLY A 1 147 ? 6.909 7.242 7.510 1.00 87.06 147 GLY A C 1
ATOM 1208 O O . GLY A 1 147 ? 7.624 6.785 8.397 1.00 87.06 147 GLY A O 1
ATOM 1209 N N . TYR A 1 148 ? 6.335 6.457 6.590 1.00 86.00 148 TYR A N 1
ATOM 1210 C CA . TYR A 1 148 ? 6.397 4.996 6.693 1.00 86.00 148 TYR A CA 1
ATOM 1211 C C . TYR A 1 148 ? 6.748 4.272 5.408 1.00 86.00 148 TYR A C 1
ATOM 1213 O O . TYR A 1 148 ? 7.674 3.461 5.406 1.00 86.00 148 TYR A O 1
ATOM 1221 N N . LEU A 1 149 ? 6.030 4.532 4.315 1.00 88.19 149 LEU A N 1
ATOM 1222 C CA . LEU A 1 149 ? 6.218 3.739 3.102 1.00 88.19 149 LEU A CA 1
ATOM 1223 C C . LEU A 1 149 ? 7.593 3.980 2.471 1.00 88.19 149 LEU A C 1
ATOM 1225 O O . LEU A 1 149 ? 8.265 3.012 2.117 1.00 88.19 149 LEU A O 1
ATOM 1229 N N . ILE A 1 150 ? 8.036 5.238 2.397 1.00 89.88 150 ILE A N 1
ATOM 1230 C CA . ILE A 1 150 ? 9.349 5.594 1.843 1.00 89.88 150 ILE A CA 1
ATOM 1231 C C . ILE A 1 150 ? 10.502 5.032 2.700 1.00 89.88 150 ILE A C 1
ATOM 1233 O O . ILE A 1 150 ? 11.338 4.322 2.138 1.00 89.88 150 ILE A O 1
ATOM 1237 N N . PRO A 1 151 ? 10.559 5.249 4.033 1.00 90.75 151 PRO A N 1
ATOM 1238 C CA . PRO A 1 151 ? 11.607 4.659 4.871 1.00 90.75 151 PRO A CA 1
ATOM 1239 C C . PRO A 1 151 ? 11.643 3.130 4.801 1.00 90.75 151 PRO A C 1
ATOM 1241 O O . PRO A 1 151 ? 12.710 2.540 4.650 1.00 90.75 151 PRO A O 1
ATOM 1244 N N . LYS A 1 152 ? 10.475 2.477 4.831 1.00 86.69 152 LYS A N 1
ATOM 1245 C CA . LYS A 1 152 ? 10.390 1.014 4.758 1.00 86.69 152 LYS A CA 1
ATOM 1246 C C . LYS A 1 152 ? 10.866 0.476 3.410 1.00 86.69 152 LYS A C 1
ATOM 1248 O O . LYS A 1 152 ? 11.496 -0.577 3.355 1.00 86.69 152 LYS A O 1
ATOM 1253 N N . TYR A 1 153 ? 10.584 1.196 2.328 1.00 86.50 153 TYR A N 1
ATOM 1254 C CA . TYR A 1 153 ? 11.110 0.857 1.012 1.00 86.50 153 TYR A CA 1
ATOM 1255 C C . TYR A 1 153 ? 12.631 1.059 0.935 1.00 86.50 153 TYR A C 1
ATOM 1257 O O . TYR A 1 153 ? 13.328 0.210 0.386 1.00 86.50 153 TYR A O 1
ATOM 1265 N N . ALA A 1 154 ? 13.167 2.124 1.538 1.00 88.06 154 ALA A N 1
ATOM 1266 C CA . ALA A 1 154 ? 14.611 2.342 1.613 1.00 88.06 154 ALA A CA 1
ATOM 1267 C C . ALA A 1 154 ? 15.325 1.211 2.378 1.00 88.06 154 ALA A C 1
ATOM 1269 O O . ALA A 1 154 ? 16.355 0.717 1.921 1.00 88.06 154 ALA A O 1
ATOM 1270 N N . GLU A 1 155 ? 14.752 0.743 3.492 1.00 88.31 155 GLU A N 1
ATOM 1271 C CA . GLU A 1 155 ? 15.257 -0.431 4.216 1.00 88.31 155 GLU A CA 1
ATOM 1272 C C . GLU A 1 155 ? 15.192 -1.713 3.379 1.00 88.31 155 GLU A C 1
ATOM 1274 O O . GLU A 1 155 ? 16.131 -2.510 3.400 1.00 88.31 155 GLU A O 1
ATOM 1279 N N . PHE A 1 156 ? 14.093 -1.920 2.647 1.00 86.88 156 PHE A N 1
ATOM 1280 C CA . PHE A 1 156 ? 13.925 -3.073 1.764 1.00 86.88 156 PHE A CA 1
ATOM 1281 C C . PHE A 1 156 ? 15.008 -3.100 0.682 1.00 86.88 156 PHE A C 1
ATOM 1283 O O . PHE A 1 156 ? 15.728 -4.086 0.562 1.00 86.88 156 PHE A O 1
ATOM 1290 N N . ILE A 1 157 ? 15.202 -1.988 -0.027 1.00 86.56 157 ILE A N 1
ATOM 1291 C CA . ILE A 1 157 ? 16.231 -1.875 -1.066 1.00 86.56 157 ILE A CA 1
ATOM 1292 C C . ILE A 1 157 ? 17.635 -2.028 -0.481 1.00 86.56 157 ILE A C 1
ATOM 1294 O O . ILE A 1 157 ? 18.477 -2.693 -1.079 1.00 86.56 157 ILE A O 1
ATOM 1298 N N . GLY A 1 158 ? 17.890 -1.474 0.708 1.00 87.00 158 GLY A N 1
ATOM 1299 C CA . GLY A 1 158 ? 19.161 -1.664 1.404 1.00 87.00 158 GLY A CA 1
ATOM 1300 C C . GLY A 1 158 ? 19.477 -3.141 1.658 1.00 87.00 158 GLY A C 1
ATOM 1301 O O . GLY A 1 158 ? 20.604 -3.573 1.419 1.00 87.00 158 GLY A O 1
ATOM 1302 N N . LYS A 1 159 ? 18.480 -3.928 2.084 1.00 87.56 159 LYS A N 1
ATOM 1303 C CA . LYS A 1 159 ? 18.623 -5.378 2.287 1.00 87.56 159 LYS A CA 1
ATOM 1304 C C . LYS A 1 159 ? 18.817 -6.126 0.973 1.00 87.56 159 LYS A C 1
ATOM 1306 O O . LYS A 1 159 ? 19.716 -6.952 0.896 1.00 87.56 159 LYS A O 1
ATOM 1311 N N . GLU A 1 160 ? 18.039 -5.810 -0.058 1.00 83.38 160 GLU A N 1
ATOM 1312 C CA . GLU A 1 160 ? 18.164 -6.447 -1.375 1.00 83.38 160 GLU A CA 1
ATOM 1313 C C . GLU A 1 160 ? 19.555 -6.225 -1.982 1.00 83.38 160 GLU A C 1
ATOM 1315 O O . GLU A 1 160 ? 20.182 -7.167 -2.458 1.00 83.38 160 GLU A O 1
ATOM 1320 N N . ILE A 1 161 ? 20.093 -5.002 -1.889 1.00 85.19 161 ILE A N 1
ATOM 1321 C CA . ILE A 1 161 ? 21.448 -4.685 -2.364 1.00 85.19 161 ILE A CA 1
ATOM 1322 C C . ILE A 1 161 ? 22.503 -5.476 -1.583 1.00 85.19 161 ILE A C 1
ATOM 1324 O O . ILE A 1 161 ? 23.445 -5.998 -2.178 1.00 85.19 161 ILE A O 1
ATOM 1328 N N . GLN A 1 162 ? 22.362 -5.580 -0.258 1.00 84.62 162 GLN A N 1
ATOM 1329 C CA . GLN A 1 162 ? 23.287 -6.356 0.574 1.00 84.62 162 GLN A CA 1
ATOM 1330 C C . GLN A 1 162 ? 23.243 -7.848 0.237 1.00 84.62 162 GLN A C 1
ATOM 1332 O O . GLN A 1 162 ? 24.297 -8.472 0.104 1.00 84.62 162 GLN A O 1
ATOM 1337 N N . THR A 1 163 ? 22.046 -8.410 0.069 1.00 83.06 163 THR A N 1
ATOM 1338 C CA . THR A 1 163 ? 21.855 -9.810 -0.319 1.00 83.06 163 THR A CA 1
ATOM 1339 C C . THR A 1 163 ? 22.467 -10.074 -1.688 1.00 83.06 163 THR A C 1
ATOM 1341 O O . THR A 1 163 ? 23.317 -10.951 -1.801 1.00 83.06 163 THR A O 1
ATOM 1344 N N . ALA A 1 164 ? 22.138 -9.260 -2.694 1.00 77.00 164 ALA A N 1
ATOM 1345 C CA . ALA A 1 164 ? 22.683 -9.392 -4.043 1.00 77.00 164 ALA A CA 1
ATOM 1346 C C . ALA A 1 164 ? 24.216 -9.266 -4.065 1.00 77.00 164 ALA A C 1
ATOM 1348 O O . ALA A 1 164 ? 24.902 -10.004 -4.776 1.00 77.00 164 ALA A O 1
ATOM 1349 N N . TYR A 1 165 ? 24.779 -8.370 -3.245 1.00 77.44 165 TYR A N 1
ATOM 1350 C CA . TYR A 1 165 ? 26.223 -8.270 -3.066 1.00 77.44 165 TYR A CA 1
ATOM 1351 C C . TYR A 1 165 ? 26.791 -9.588 -2.524 1.00 77.44 165 TYR A C 1
ATOM 1353 O O . TYR A 1 165 ? 27.647 -10.185 -3.170 1.00 77.44 165 TYR A O 1
ATOM 1361 N N . LEU A 1 166 ? 26.286 -10.111 -1.404 1.00 81.50 166 LEU A N 1
ATOM 1362 C CA . LEU A 1 166 ? 26.766 -11.369 -0.812 1.00 81.50 166 LEU A CA 1
ATOM 1363 C C . LEU A 1 166 ? 26.579 -12.586 -1.735 1.00 81.50 166 LEU A C 1
ATOM 1365 O O . LEU A 1 166 ? 27.478 -13.426 -1.830 1.00 81.50 166 LEU A O 1
ATOM 1369 N N . GLU A 1 167 ? 25.455 -12.663 -2.446 1.00 73.12 167 GLU A N 1
ATOM 1370 C CA . GLU A 1 167 ? 25.180 -13.701 -3.442 1.00 73.12 167 GLU A CA 1
ATOM 1371 C C . GLU A 1 167 ? 26.212 -13.666 -4.568 1.00 73.12 167 GLU A C 1
ATOM 1373 O O . GLU A 1 167 ? 26.797 -14.704 -4.882 1.00 73.12 167 GLU A O 1
ATOM 1378 N N . SER A 1 168 ? 26.546 -12.477 -5.083 1.00 68.75 168 SER A N 1
ATOM 1379 C CA . SER A 1 168 ? 27.592 -12.332 -6.099 1.00 68.75 168 SER A CA 1
ATOM 1380 C C . SER A 1 168 ? 28.963 -12.818 -5.603 1.00 68.75 168 SER A C 1
ATOM 1382 O O . SER A 1 168 ? 29.681 -13.482 -6.351 1.00 68.75 168 SER A O 1
ATOM 1384 N N . TYR A 1 169 ? 29.313 -12.601 -4.326 1.00 59.91 169 TYR A N 1
ATOM 1385 C CA . TYR A 1 169 ? 30.541 -13.154 -3.732 1.00 59.91 169 TYR A CA 1
ATOM 1386 C C . TYR A 1 169 ? 30.485 -14.675 -3.583 1.00 59.91 169 TYR A C 1
ATOM 1388 O O . TYR A 1 169 ? 31.497 -15.347 -3.797 1.00 59.91 169 TYR A O 1
ATOM 1396 N N . SER A 1 170 ? 29.325 -15.234 -3.240 1.00 59.34 170 SER A N 1
ATOM 1397 C CA . SER A 1 170 ? 29.142 -16.684 -3.136 1.00 59.34 170 SER A CA 1
ATOM 1398 C C . SER A 1 170 ? 29.229 -17.376 -4.503 1.00 59.34 170 SER A C 1
ATOM 1400 O O . SER A 1 170 ? 29.891 -18.409 -4.626 1.00 59.34 170 SER A O 1
ATOM 1402 N N . GLU A 1 171 ? 28.672 -16.766 -5.556 1.00 56.91 171 GLU A N 1
ATOM 1403 C CA . GLU A 1 171 ? 28.804 -17.241 -6.933 1.00 56.91 171 GLU A CA 1
ATOM 1404 C C . GLU A 1 171 ? 30.244 -17.110 -7.435 1.00 56.91 171 GLU A C 1
ATOM 1406 O O . GLU A 1 171 ? 30.779 -18.064 -8.006 1.00 56.91 171 GLU A O 1
ATOM 1411 N N . TYR A 1 172 ? 30.919 -15.983 -7.174 1.00 53.12 172 TYR A N 1
ATOM 1412 C CA . TYR A 1 172 ? 32.336 -15.816 -7.515 1.00 53.12 172 TYR A CA 1
ATOM 1413 C C . TYR A 1 172 ? 33.222 -16.834 -6.791 1.00 53.12 172 TYR A C 1
ATOM 1415 O O . TYR A 1 172 ? 34.094 -17.440 -7.424 1.00 53.12 172 TYR A O 1
ATOM 1423 N N . GLY A 1 173 ? 32.965 -17.075 -5.502 1.00 51.88 173 GLY A N 1
ATOM 1424 C CA . GLY A 1 173 ? 33.641 -18.084 -4.692 1.00 51.88 173 GLY A CA 1
ATOM 1425 C C . GLY A 1 173 ? 33.430 -19.493 -5.240 1.00 51.88 173 GLY A C 1
ATOM 1426 O O . GLY A 1 173 ? 34.400 -20.203 -5.483 1.00 51.88 173 GLY A O 1
ATOM 1427 N N . ALA A 1 174 ? 32.192 -19.888 -5.542 1.00 51.06 174 ALA A N 1
ATOM 1428 C CA . ALA A 1 174 ? 31.878 -21.210 -6.087 1.00 51.06 174 ALA A CA 1
ATOM 1429 C C . ALA A 1 174 ? 32.469 -21.445 -7.490 1.00 51.06 174 ALA A C 1
ATOM 1431 O O . ALA A 1 174 ? 32.897 -22.561 -7.800 1.00 51.06 174 ALA A O 1
ATOM 1432 N N . LYS A 1 175 ? 32.530 -20.406 -8.334 1.00 46.72 175 LYS A N 1
ATOM 1433 C CA . LYS A 1 175 ? 33.056 -20.493 -9.706 1.00 46.72 175 LYS A CA 1
ATOM 1434 C C . LYS A 1 175 ? 34.589 -20.524 -9.750 1.00 46.72 175 LYS A C 1
ATOM 1436 O O . LYS A 1 175 ? 35.145 -21.213 -10.600 1.00 46.72 175 LYS A O 1
ATOM 1441 N N . HIS A 1 176 ? 35.267 -19.851 -8.814 1.00 43.59 176 HIS A N 1
ATOM 1442 C CA . HIS A 1 176 ? 36.736 -19.825 -8.734 1.00 43.59 176 HIS A CA 1
ATOM 1443 C C . HIS A 1 176 ? 37.340 -20.905 -7.814 1.00 43.59 176 HIS A C 1
ATOM 1445 O O . HIS A 1 176 ? 38.464 -21.334 -8.067 1.00 43.59 176 HIS A O 1
ATOM 1451 N N . PHE A 1 177 ? 36.623 -21.406 -6.795 1.00 43.09 177 PHE A N 1
ATOM 1452 C CA . PHE A 1 177 ? 37.122 -22.476 -5.909 1.00 43.09 177 PHE A CA 1
ATOM 1453 C C . PHE A 1 177 ? 36.794 -23.903 -6.375 1.00 43.09 177 PHE A C 1
ATOM 1455 O O . PHE A 1 177 ? 37.498 -24.836 -5.980 1.00 43.09 177 PHE A O 1
ATOM 1462 N N . ARG A 1 178 ? 35.791 -24.117 -7.243 1.00 41.75 178 ARG A N 1
ATOM 1463 C CA . ARG A 1 178 ? 35.495 -25.463 -7.787 1.00 41.75 178 ARG A CA 1
ATOM 1464 C C . ARG A 1 178 ? 36.690 -26.144 -8.478 1.00 41.75 178 ARG A C 1
ATOM 1466 O O . ARG A 1 178 ? 36.885 -27.333 -8.223 1.00 41.75 178 ARG A O 1
ATOM 1473 N N . PRO A 1 179 ? 37.505 -25.459 -9.306 1.00 49.50 179 PRO A N 1
ATOM 1474 C CA . PRO A 1 179 ? 38.654 -26.093 -9.955 1.00 49.50 179 PRO A CA 1
ATOM 1475 C C . PRO A 1 179 ? 39.733 -26.542 -8.957 1.00 49.50 179 PRO A C 1
ATOM 1477 O O . PRO A 1 179 ? 40.352 -27.588 -9.144 1.00 49.50 179 PRO A O 1
ATOM 1480 N N . LEU A 1 180 ? 39.931 -25.790 -7.866 1.00 45.25 180 LEU A N 1
ATOM 1481 C CA . LEU A 1 180 ? 40.943 -26.089 -6.847 1.00 45.25 180 LEU A CA 1
ATOM 1482 C C . LEU A 1 180 ? 40.547 -27.273 -5.953 1.00 45.25 180 LEU A C 1
ATOM 1484 O O . LEU A 1 180 ? 41.404 -28.095 -5.626 1.00 45.25 180 LEU A O 1
ATOM 1488 N N . CYS A 1 181 ? 39.262 -27.425 -5.613 1.00 47.31 181 CYS A N 1
ATOM 1489 C CA . CYS A 1 181 ? 38.785 -28.596 -4.868 1.00 47.31 181 CYS A CA 1
ATOM 1490 C C . CYS A 1 181 ? 38.894 -29.900 -5.679 1.00 47.31 181 CYS A C 1
ATOM 1492 O O . CYS A 1 181 ? 39.213 -30.941 -5.106 1.00 47.31 181 CYS A O 1
ATOM 1494 N N . TYR A 1 182 ? 38.703 -29.855 -7.003 1.00 46.97 182 TYR A N 1
ATOM 1495 C CA . TYR A 1 182 ? 38.883 -31.033 -7.862 1.00 46.97 182 TYR A CA 1
ATOM 1496 C C . TYR A 1 182 ? 40.366 -31.422 -8.009 1.00 46.97 182 TYR A C 1
ATOM 1498 O O . TYR A 1 182 ? 40.712 -32.599 -7.931 1.00 46.97 182 TYR A O 1
ATOM 1506 N N . LEU A 1 183 ? 41.265 -30.438 -8.143 1.00 50.00 183 LEU A N 1
ATOM 1507 C CA . LEU A 1 183 ? 42.715 -30.668 -8.222 1.00 50.00 183 LEU A CA 1
ATOM 1508 C C . LEU A 1 183 ? 43.316 -31.182 -6.905 1.00 50.00 183 LEU A C 1
ATOM 1510 O O . LEU A 1 183 ? 44.214 -32.024 -6.936 1.00 50.00 183 LEU A O 1
ATOM 1514 N N . ARG A 1 184 ? 42.806 -30.737 -5.748 1.00 42.41 184 ARG A N 1
ATOM 1515 C CA . ARG A 1 184 ? 43.240 -31.252 -4.439 1.00 42.41 184 ARG A CA 1
ATOM 1516 C C . ARG A 1 184 ? 42.817 -32.711 -4.230 1.00 42.41 184 ARG A C 1
ATOM 1518 O O . ARG A 1 184 ? 43.642 -33.511 -3.804 1.00 42.41 184 ARG A O 1
ATOM 1525 N N . GLY A 1 185 ? 41.595 -33.081 -4.627 1.00 48.28 185 GLY A N 1
ATOM 1526 C CA . GLY A 1 185 ? 41.145 -34.480 -4.617 1.00 48.28 185 GLY A CA 1
ATOM 1527 C C . GLY A 1 185 ? 41.953 -35.390 -5.552 1.00 48.28 185 GLY A C 1
ATOM 1528 O O . GLY A 1 185 ? 42.209 -36.543 -5.216 1.00 48.28 185 GLY A O 1
ATOM 1529 N N . PHE A 1 186 ? 42.419 -34.876 -6.695 1.00 53.75 186 PHE A N 1
ATOM 1530 C CA . PHE A 1 186 ? 43.243 -35.642 -7.640 1.00 53.75 186 PHE A CA 1
ATOM 1531 C C . PHE A 1 186 ? 44.686 -35.858 -7.148 1.00 53.75 186 PHE A C 1
ATOM 1533 O O . PHE A 1 186 ? 45.259 -36.921 -7.376 1.00 53.75 186 PHE A O 1
ATOM 1540 N N . LEU A 1 187 ? 45.270 -34.887 -6.436 1.00 54.50 187 LEU A N 1
ATOM 1541 C CA . LEU A 1 187 ? 46.619 -35.007 -5.868 1.00 54.50 187 LEU A CA 1
ATOM 1542 C C . LEU A 1 187 ? 46.661 -35.891 -4.610 1.00 54.50 187 LEU A C 1
ATOM 1544 O O . LEU A 1 187 ? 47.618 -36.645 -4.444 1.00 54.50 187 LEU A O 1
ATOM 1548 N N . ASP A 1 188 ? 45.610 -35.879 -3.786 1.00 50.78 188 ASP A N 1
ATOM 1549 C CA . ASP A 1 188 ? 45.514 -36.742 -2.596 1.00 50.78 188 ASP A CA 1
ATOM 1550 C C . ASP A 1 188 ? 45.142 -38.206 -2.941 1.00 50.78 188 ASP A C 1
ATOM 1552 O O . ASP A 1 188 ? 45.304 -39.100 -2.114 1.00 50.78 188 ASP A O 1
ATOM 1556 N N . SER A 1 189 ? 44.722 -38.480 -4.185 1.00 50.59 189 SER A N 1
ATOM 1557 C CA . SER A 1 189 ? 44.477 -39.839 -4.715 1.00 50.59 189 SER A CA 1
ATOM 1558 C C . SER A 1 189 ? 45.714 -40.480 -5.376 1.00 50.59 189 SER A C 1
ATOM 1560 O O . SER A 1 189 ? 45.652 -41.624 -5.826 1.00 50.59 189 SER A O 1
ATOM 1562 N N . GLY A 1 190 ? 46.827 -39.743 -5.491 1.00 46.19 190 GLY A N 1
ATOM 1563 C CA . GLY A 1 190 ? 47.993 -40.113 -6.306 1.00 46.19 190 GLY A CA 1
ATOM 1564 C C . GLY A 1 190 ? 49.140 -40.830 -5.581 1.00 46.19 190 GLY A C 1
ATOM 1565 O O . GLY A 1 190 ? 50.142 -41.160 -6.215 1.00 46.19 190 GLY A O 1
ATOM 1566 N N . SER A 1 191 ? 49.039 -41.096 -4.279 1.00 51.09 191 SER A N 1
ATOM 1567 C CA . SER A 1 191 ? 50.064 -41.808 -3.498 1.00 51.09 191 SER A CA 1
ATOM 1568 C C . SER A 1 191 ? 49.731 -43.299 -3.347 1.00 51.09 191 SER A C 1
ATOM 1570 O O . SER A 1 191 ? 49.464 -43.801 -2.260 1.00 51.09 191 SER A O 1
ATOM 1572 N N . GLY A 1 192 ? 49.782 -44.032 -4.463 1.00 39.38 192 GLY A N 1
ATOM 1573 C CA . GLY A 1 192 ? 49.613 -45.489 -4.500 1.00 39.38 192 GLY A CA 1
ATOM 1574 C C . GLY A 1 192 ? 50.114 -46.095 -5.812 1.00 39.38 192 GLY A C 1
ATOM 1575 O O . GLY A 1 192 ? 49.373 -46.239 -6.775 1.00 39.38 192 GLY A O 1
ATOM 1576 N N . VAL A 1 193 ? 51.403 -46.420 -5.857 1.00 43.59 193 VAL A N 1
ATOM 1577 C CA . VAL A 1 193 ? 52.132 -46.998 -6.998 1.00 43.59 193 VAL A CA 1
ATOM 1578 C C . VAL A 1 193 ? 51.555 -48.352 -7.449 1.00 43.59 193 VAL A C 1
ATOM 1580 O O . VAL A 1 193 ? 51.476 -49.271 -6.644 1.00 43.59 193 VAL A O 1
ATOM 1583 N N . SER A 1 194 ? 51.326 -48.546 -8.756 1.00 34.44 194 SER A N 1
ATOM 1584 C CA . SER A 1 194 ? 51.815 -49.744 -9.471 1.00 34.44 194 SER A CA 1
ATOM 1585 C C . SER A 1 194 ? 51.902 -49.521 -10.991 1.00 34.44 194 SER A C 1
ATOM 1587 O O . SER A 1 194 ? 50.967 -49.079 -11.651 1.00 34.44 194 SER A O 1
ATOM 1589 N N . ARG A 1 195 ? 53.095 -49.792 -11.533 1.00 43.97 195 ARG A N 1
ATOM 1590 C CA . ARG A 1 195 ? 53.446 -49.783 -12.960 1.00 43.97 195 ARG A CA 1
ATOM 1591 C C . ARG A 1 195 ? 52.820 -50.992 -13.660 1.00 43.97 195 ARG A C 1
ATOM 1593 O O . ARG A 1 195 ? 53.085 -52.105 -13.221 1.00 43.97 195 ARG A O 1
ATOM 1600 N N . SER A 1 196 ? 52.142 -50.802 -14.793 1.00 33.09 196 SER A N 1
ATOM 1601 C CA . SER A 1 196 ? 52.065 -51.801 -15.875 1.00 33.09 196 SER A CA 1
ATOM 1602 C C . SER A 1 196 ? 51.334 -51.245 -17.106 1.00 33.09 196 SER A C 1
ATOM 1604 O O . SER A 1 196 ? 50.197 -50.803 -16.994 1.00 33.09 196 SER A O 1
ATOM 1606 N N . GLY A 1 197 ? 51.972 -51.333 -18.280 1.00 31.84 197 GLY A N 1
ATOM 1607 C CA . GLY A 1 197 ? 51.262 -51.505 -19.553 1.00 31.84 197 GLY A CA 1
ATOM 1608 C C . GLY A 1 197 ? 51.016 -50.263 -20.412 1.00 31.84 197 GLY A C 1
ATOM 1609 O O . GLY A 1 197 ? 49.888 -49.803 -20.532 1.00 31.84 197 GLY A O 1
ATOM 1610 N N . TYR A 1 198 ? 52.046 -49.797 -21.124 1.00 34.69 198 TYR A N 1
ATOM 1611 C CA . TYR A 1 198 ? 51.852 -49.048 -22.371 1.00 34.69 198 TYR A CA 1
ATOM 1612 C C . TYR A 1 198 ? 51.156 -49.946 -23.408 1.00 34.69 198 TYR A C 1
ATOM 1614 O O . TYR A 1 198 ? 51.706 -50.977 -23.796 1.00 34.69 198 TYR A O 1
ATOM 1622 N N . ARG A 1 199 ? 50.000 -49.522 -23.928 1.00 32.03 199 ARG A N 1
ATOM 1623 C CA . ARG A 1 199 ? 49.545 -49.887 -25.276 1.00 32.03 199 ARG A CA 1
ATOM 1624 C C . ARG A 1 199 ? 48.844 -48.691 -25.909 1.00 32.03 199 ARG A C 1
ATOM 1626 O O . ARG A 1 199 ? 47.729 -48.344 -25.541 1.00 32.03 199 ARG A O 1
ATOM 1633 N N . ALA A 1 200 ? 49.550 -48.068 -26.847 1.00 37.09 200 ALA A N 1
ATOM 1634 C CA . ALA A 1 200 ? 48.982 -47.150 -27.815 1.00 37.09 200 ALA A CA 1
ATOM 1635 C C . ALA A 1 200 ? 48.052 -47.928 -28.759 1.00 37.09 200 ALA A C 1
ATOM 1637 O O . ALA A 1 200 ? 48.418 -49.006 -29.234 1.00 37.09 200 ALA A O 1
ATOM 1638 N N . ALA A 1 201 ? 46.877 -47.370 -29.033 1.00 38.09 201 ALA A N 1
ATOM 1639 C CA . ALA A 1 201 ? 46.067 -47.719 -30.187 1.00 38.09 201 ALA A CA 1
ATOM 1640 C C . ALA A 1 201 ? 45.852 -46.431 -30.993 1.00 38.09 201 ALA A C 1
ATOM 1642 O O . ALA A 1 201 ? 45.353 -45.443 -30.459 1.00 38.09 201 ALA A O 1
ATOM 1643 N N . VAL A 1 202 ? 46.385 -46.520 -32.212 1.00 39.47 202 VAL A N 1
ATOM 1644 C CA . VAL A 1 202 ? 46.357 -45.665 -33.408 1.00 39.47 202 VAL A CA 1
ATOM 1645 C C . VAL A 1 202 ? 45.191 -44.687 -33.503 1.00 39.47 202 VAL A C 1
ATOM 1647 O O . VAL A 1 202 ? 44.037 -45.137 -33.336 1.00 39.47 202 VAL A O 1
#

Sequence (202 aa):
MKVPYCLRISEEIKIYEKLLNHSELTHAPCAPGTLETLSRFSILSRLKEPENSSIYSKIRVYDGESLKDTDPKAKSYQEYRDYAGVDEGMNGLSTRFAFKILSRVFNFDHVEVAANPVHLFYVLEQQIEREQFPQEQAERYLEFLKGYLIPKYAEFIGKEIQTAYLESYSEYGAKHFRPLCYLRGFLDSGSGVSRSGYRAAV

Foldseek 3Di:
DQDFDDQALVVQLVVVLVVCCVDPNPPAAEDPCLSSLLSVLQNLFQADADPFDGVVLLRCLSNPDDCVPPDVRRDHPVVSDVVRDDCGRRDGDDSVNSVVLQCCQLVVDPPGRYHDNVSSLVSQLVVLVVVPDDPVSSVSSVCCSPVPSVVVVVVVVVVVVVVVVVVVVVVVCCVVCVVVVVVVVVVVVPPDDDDDDDDDDD